Protein AF-0000000080188998 (afdb_homodimer)

Sequence (228 aa):
MADVVLSKQKIADGKTERLREWAAEVQNRRDEAVVTLRDEGMHSETAFVEHTDDGDFLVYYMKADDIDAVYEALEDSSHDIDEDHERVLMDVLEDGEEVGDYEFLYHLENPDRPMADVVLSKQKIADGKTERLREWAAEVQNRRDEAVVTLRDEGMHSETAFVEHTDDGDFLVYYMKADDIDAVYEALEDSSHDIDEDHERVLMDVLEDGEEVGDYEFLYHLENPDRP

Secondary structure (DSSP, 8-state):
--EEEEEEEEEPTT-HHHHHHHHHHHHHTHHHHHHHHHHTTEEEEEEEEEEETTEEEEEEEEEES-HHHHHHHHHT---HHHHHHHHHHHHHEEEEEE---EEEEEEEE-TT--/--EEEEEEEEEPTT-HHHHHHHHHHHHHTHHHHHHHHHHTTEEEEEEEEEEETTEEEEEEEEEES-HHHHHHHHHT---HHHHHHHHHHHHHEEEEEE---EEEEEEEE-TT--

Radius of gyration: 17.66 Å; Cα contacts (8 Å, |Δi|>4): 431; chains: 2; bounding box: 39×50×33 Å

Solvent-accessible surface area (backbone atoms only — not comparable to full-atom values): 12117 Å² total; per-residue (Å²): 124,72,36,69,48,69,47,27,28,49,40,26,91,89,28,62,63,59,51,51,52,48,36,52,48,48,60,73,40,36,73,63,52,39,52,50,31,52,76,32,48,32,20,33,40,34,42,30,39,37,59,52,97,92,44,43,26,42,34,38,39,39,30,18,66,43,59,70,56,28,57,54,37,61,75,66,54,82,49,68,67,56,51,51,48,53,53,50,48,65,67,28,26,63,80,73,50,77,74,57,46,66,41,79,59,49,76,47,60,16,88,89,44,97,124,72,36,69,48,69,46,26,28,48,40,27,90,88,26,62,62,60,50,51,52,49,36,51,48,47,62,74,40,37,72,62,51,38,53,50,30,52,76,32,49,33,20,33,40,33,40,31,39,37,59,51,97,94,43,43,26,43,33,38,40,38,31,17,68,44,57,71,58,27,56,52,38,62,74,65,53,84,50,67,67,57,52,50,49,51,52,49,48,64,68,29,26,63,80,73,51,76,71,57,44,65,41,79,59,48,76,47,60,17,86,89,43,95

Organism: NCBI:txid355548

Nearest PDB structures (foldseek):
  2od6-assembly2_C  TM=6.064E-01  e=1.552E-01  uncultured marine organism
  2op5-assembly3_F  TM=6.482E-01  e=5.054E-01  uncultured marine organism
  2op5-assembly2_C  TM=4.899E-01  e=1.990E-01  uncultured marine organism
  7cww-assembly1_A  TM=4.804E-01  e=2.118E-01  Streptomyces laurentii
  3nrb-assembly1_C  TM=4.112E-01  e=1.288E-01  Pseudomonas putida KT2440

pLDDT: mean 94.81, std 5.14, range [67.0, 98.81]

Structure (mmCIF, N/CA/C/O backbone):
data_AF-0000000080188998-model_v1
#
loop_
_entity.id
_entity.type
_entity.pdbx_description
1 polymer 'Uncharacterized protein'
#
loop_
_atom_site.group_PDB
_atom_site.id
_atom_site.type_symbol
_atom_site.label_atom_id
_atom_site.label_alt_id
_atom_site.label_comp_id
_atom_site.label_asym_id
_atom_site.label_entity_id
_atom_site.label_seq_id
_atom_site.pdbx_PDB_ins_code
_atom_site.Cartn_x
_atom_site.Cartn_y
_atom_site.Cartn_z
_atom_site.occupancy
_at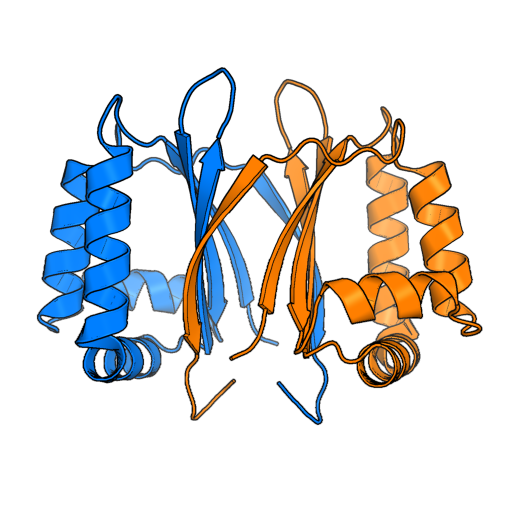om_site.B_iso_or_equiv
_atom_site.auth_seq_id
_atom_site.auth_comp_id
_atom_site.auth_asym_id
_atom_site.auth_atom_id
_atom_site.pdbx_PDB_model_num
ATOM 1 N N . MET A 1 1 ? -13.289 0.815 -12.172 1 72.62 1 MET A N 1
ATOM 2 C CA . MET A 1 1 ? -12.469 0.186 -11.141 1 72.62 1 MET A CA 1
ATOM 3 C C . MET A 1 1 ? -11.641 1.226 -10.391 1 72.62 1 MET A C 1
ATOM 5 O O . MET A 1 1 ? -11.352 2.297 -10.93 1 72.62 1 MET A O 1
ATOM 9 N N . ALA A 1 2 ? -11.406 1.03 -9.133 1 86.12 2 ALA A N 1
ATOM 10 C CA . ALA A 1 2 ? -10.664 2.039 -8.375 1 86.12 2 ALA A CA 1
ATOM 11 C C . ALA A 1 2 ? -9.195 2.068 -8.789 1 86.12 2 ALA A C 1
ATOM 13 O O . ALA A 1 2 ? -8.664 1.066 -9.266 1 86.12 2 ALA A O 1
ATOM 14 N N . ASP A 1 3 ? -8.633 3.297 -8.734 1 94.5 3 ASP A N 1
ATOM 15 C CA . ASP A 1 3 ? -7.195 3.473 -8.922 1 94.5 3 ASP A CA 1
ATOM 16 C C . ASP A 1 3 ? -6.434 3.223 -7.625 1 94.5 3 ASP A C 1
ATOM 18 O O . ASP A 1 3 ? -6.855 3.666 -6.555 1 94.5 3 ASP A O 1
ATOM 22 N N . VAL A 1 4 ? -5.371 2.418 -7.758 1 97.12 4 VAL A N 1
ATOM 23 C CA . VAL A 1 4 ? -4.477 2.221 -6.625 1 97.12 4 VAL A CA 1
ATOM 24 C C . VAL A 1 4 ? -3.059 2.637 -7.004 1 97.12 4 VAL A C 1
ATOM 26 O O . VAL A 1 4 ? -2.543 2.227 -8.047 1 97.12 4 VAL A O 1
ATOM 29 N N . VAL A 1 5 ? -2.461 3.471 -6.129 1 97.19 5 VAL A N 1
ATOM 30 C CA . VAL A 1 5 ? -1.142 4.004 -6.449 1 97.19 5 VAL A CA 1
ATOM 31 C C . VAL A 1 5 ? -0.254 3.965 -5.207 1 97.19 5 VAL A C 1
ATOM 33 O O . VAL A 1 5 ? -0.743 4.098 -4.082 1 97.19 5 VAL A O 1
ATOM 36 N N . LEU A 1 6 ? 0.986 3.699 -5.457 1 98.25 6 LEU A N 1
ATOM 37 C CA . LEU A 1 6 ? 2.025 3.895 -4.449 1 98.25 6 LEU A CA 1
ATOM 38 C C . LEU A 1 6 ? 2.977 5.012 -4.859 1 98.25 6 LEU A C 1
ATOM 40 O O . LEU A 1 6 ? 3.371 5.102 -6.023 1 98.25 6 LEU A O 1
ATOM 44 N N . SER A 1 7 ? 3.23 5.918 -3.967 1 97.25 7 SER A N 1
ATOM 45 C CA . SER A 1 7 ? 4.211 6.973 -4.207 1 97.25 7 SER A CA 1
ATOM 46 C C . SER A 1 7 ? 5.336 6.926 -3.18 1 97.25 7 SER A C 1
ATOM 48 O O . SER A 1 7 ? 5.184 6.34 -2.107 1 97.25 7 SER A O 1
ATOM 50 N N . LYS A 1 8 ? 6.434 7.414 -3.596 1 98.31 8 LYS A N 1
ATOM 51 C CA . LYS A 1 8 ? 7.621 7.41 -2.746 1 98.31 8 LYS A CA 1
ATOM 52 C C . LYS A 1 8 ? 8.406 8.711 -2.889 1 98.31 8 LYS A C 1
ATOM 54 O O . LYS A 1 8 ? 8.695 9.148 -4.004 1 98.31 8 LYS A O 1
ATOM 59 N N . GLN A 1 9 ? 8.672 9.352 -1.733 1 98.56 9 GLN A N 1
ATOM 60 C CA . GLN A 1 9 ? 9.43 10.594 -1.71 1 98.56 9 GLN A CA 1
ATOM 61 C C . GLN A 1 9 ? 10.492 10.57 -0.609 1 98.56 9 GLN A C 1
ATOM 63 O O . GLN A 1 9 ? 10.25 10.039 0.477 1 98.56 9 GLN A O 1
ATOM 68 N N . LYS A 1 10 ? 11.633 11.164 -0.932 1 98.5 10 LYS A N 1
ATOM 69 C CA . LYS A 1 10 ? 12.727 11.148 0.029 1 98.5 10 LYS A CA 1
ATOM 70 C C . LYS A 1 10 ? 12.477 12.141 1.166 1 98.5 10 LYS A C 1
ATOM 72 O O . LYS A 1 10 ? 12.062 13.273 0.928 1 98.5 10 LYS A O 1
ATOM 77 N N . ILE A 1 11 ? 12.664 11.664 2.375 1 98.75 11 ILE A N 1
ATOM 78 C CA . ILE A 1 11 ? 12.562 12.508 3.559 1 98.75 11 ILE A CA 1
ATOM 79 C C . ILE A 1 11 ? 13.898 13.195 3.816 1 98.75 11 ILE A C 1
ATOM 81 O O . ILE A 1 11 ? 14.961 12.57 3.705 1 98.75 11 ILE A O 1
ATOM 85 N N . ALA A 1 12 ? 13.836 14.477 4.141 1 98.5 12 ALA A N 1
ATOM 86 C CA . ALA A 1 12 ? 15.062 15.211 4.469 1 98.5 12 ALA A CA 1
ATOM 87 C C . ALA A 1 12 ? 15.742 14.617 5.699 1 98.5 12 ALA A C 1
ATOM 89 O O . ALA A 1 12 ? 15.07 14.141 6.617 1 98.5 12 ALA A O 1
ATOM 90 N N . ASP A 1 13 ? 17.094 14.695 5.699 1 97.12 13 ASP A N 1
ATOM 91 C CA . ASP A 1 13 ? 17.859 14.141 6.809 1 97.12 13 ASP A CA 1
ATOM 92 C C . ASP A 1 13 ? 17.391 14.703 8.141 1 97.12 13 ASP A C 1
ATOM 94 O O . ASP A 1 13 ? 17.25 15.922 8.289 1 97.12 13 ASP A O 1
ATOM 98 N N . GLY A 1 14 ? 17.062 13.75 9.086 1 97.06 14 GLY A N 1
ATOM 99 C CA . GLY A 1 14 ? 16.734 14.141 10.445 1 97.06 14 GLY A CA 1
ATOM 100 C C . GLY A 1 14 ? 15.289 14.562 10.617 1 97.06 14 GLY A C 1
ATOM 101 O O . GLY A 1 14 ? 14.891 15 11.695 1 97.06 14 GLY A O 1
ATOM 102 N N . LYS A 1 15 ? 14.5 14.414 9.609 1 98.31 15 LYS A N 1
ATOM 103 C CA . LYS A 1 15 ? 13.164 14.984 9.68 1 98.31 15 LYS A CA 1
ATOM 104 C C . LYS A 1 15 ? 12.109 13.891 9.852 1 98.31 15 LYS A C 1
ATOM 106 O O . LYS A 1 15 ? 10.906 14.18 9.875 1 98.31 15 LYS A O 1
ATOM 111 N N . THR A 1 16 ? 12.508 12.68 10.031 1 98.5 16 THR A N 1
ATOM 112 C CA . THR A 1 16 ? 11.57 11.57 10.141 1 98.5 16 THR A CA 1
ATOM 113 C C . THR A 1 16 ? 10.703 11.719 11.391 1 98.5 16 THR A C 1
ATOM 115 O O . THR A 1 16 ? 9.516 11.391 11.375 1 98.5 16 THR A O 1
ATOM 118 N N . GLU A 1 17 ? 11.305 12.203 12.453 1 98.44 17 GLU A N 1
ATOM 119 C CA . GLU A 1 17 ? 10.555 12.375 13.695 1 98.44 17 GLU A CA 1
ATOM 120 C C . GLU A 1 17 ? 9.414 13.367 13.508 1 98.44 17 GLU A C 1
ATOM 122 O O . GLU A 1 17 ? 8.312 13.172 14.039 1 98.44 17 GLU A O 1
ATOM 127 N N . ARG A 1 18 ? 9.703 14.406 12.828 1 98.44 18 ARG A N 1
ATOM 128 C CA . ARG A 1 18 ? 8.664 15.383 12.531 1 98.44 18 ARG A CA 1
ATOM 129 C C . ARG A 1 18 ? 7.496 14.742 11.789 1 98.44 18 ARG A C 1
ATOM 131 O O . ARG A 1 18 ? 6.336 15.062 12.047 1 98.44 18 ARG A O 1
ATOM 138 N N . LEU A 1 19 ? 7.77 13.891 10.867 1 98.31 19 LEU A N 1
ATOM 139 C CA . LEU A 1 19 ? 6.742 13.156 10.133 1 98.31 19 LEU A CA 1
ATOM 140 C C . LEU A 1 19 ? 5.93 12.266 11.07 1 98.31 19 LEU A C 1
ATOM 142 O O . LEU A 1 19 ? 4.707 12.18 10.938 1 98.31 19 LEU A O 1
ATOM 146 N N . ARG A 1 20 ? 6.582 11.68 12.008 1 98.38 20 ARG A N 1
ATOM 147 C CA . ARG A 1 20 ? 5.898 10.844 12.992 1 98.38 20 ARG A CA 1
ATOM 148 C C . ARG A 1 20 ? 4.941 11.68 13.836 1 98.38 20 ARG A C 1
ATOM 150 O O . ARG A 1 20 ? 3.824 11.242 14.133 1 98.38 20 ARG A O 1
ATOM 157 N N . GLU A 1 21 ? 5.41 12.805 14.219 1 98.44 21 GLU A N 1
ATOM 158 C CA . GLU A 1 21 ? 4.566 13.727 14.977 1 98.44 21 GLU A CA 1
ATOM 159 C C . GLU A 1 21 ? 3.334 14.133 14.18 1 98.44 21 GLU A C 1
ATOM 161 O O . GLU A 1 21 ? 2.227 14.188 14.711 1 98.44 21 GLU A O 1
ATOM 166 N N . TRP A 1 22 ? 3.566 14.398 12.938 1 98.5 22 TRP A N 1
ATOM 167 C CA . TRP A 1 22 ? 2.453 14.758 12.062 1 98.5 22 TRP A CA 1
ATOM 168 C C . TRP A 1 22 ? 1.465 13.602 11.938 1 98.5 22 TRP A C 1
ATOM 170 O O . TRP A 1 22 ? 0.25 13.812 11.992 1 98.5 22 TRP A O 1
ATOM 180 N N . ALA A 1 23 ? 1.98 12.398 11.773 1 98.19 23 ALA A N 1
ATOM 181 C CA . ALA A 1 23 ? 1.127 11.219 11.695 1 98.19 23 ALA A CA 1
ATOM 182 C C . ALA A 1 23 ? 0.242 11.086 12.93 1 98.19 23 ALA A C 1
ATOM 184 O O . ALA A 1 23 ? -0.939 10.75 12.82 1 98.19 23 ALA A O 1
ATOM 185 N N . ALA A 1 24 ? 0.853 11.344 14.055 1 97.88 24 ALA A N 1
ATOM 186 C CA . ALA A 1 24 ? 0.089 11.32 15.305 1 97.88 24 ALA A CA 1
ATOM 187 C C . ALA A 1 24 ? -1.001 12.391 15.297 1 97.88 24 ALA A C 1
ATOM 189 O O . ALA A 1 24 ? -2.123 12.141 15.75 1 97.88 24 ALA A O 1
ATOM 190 N N . GLU A 1 25 ? -0.662 13.547 14.789 1 97.94 25 GLU A N 1
ATOM 191 C CA . GLU A 1 25 ? -1.638 14.633 14.695 1 97.94 25 GLU A CA 1
ATOM 192 C C . GLU A 1 25 ? -2.787 14.258 13.766 1 97.94 25 GLU A C 1
ATOM 194 O O . GLU A 1 25 ? -3.949 14.539 14.062 1 97.94 25 GLU A O 1
ATOM 199 N N . VAL A 1 26 ? -2.486 13.617 12.633 1 97.5 26 VAL A N 1
ATOM 200 C CA . VAL A 1 26 ? -3.512 13.172 11.695 1 97.5 26 VAL A CA 1
ATOM 201 C C . VAL A 1 26 ? -4.469 12.211 12.398 1 97.5 26 VAL A C 1
ATOM 203 O O . VAL A 1 26 ? -5.688 12.305 12.242 1 97.5 26 VAL A O 1
ATOM 206 N N . GLN A 1 27 ? -3.887 11.352 13.148 1 95.44 27 GLN A N 1
ATOM 207 C CA . GLN A 1 27 ? -4.707 10.383 13.867 1 95.44 27 GLN A CA 1
ATOM 208 C C . GLN A 1 27 ? -5.598 11.07 14.898 1 95.44 27 GLN A C 1
ATOM 210 O O . GLN A 1 27 ? -6.746 10.672 15.102 1 95.44 27 GLN A O 1
ATOM 215 N N . ASN A 1 28 ? -5.027 12.062 15.539 1 96.69 28 ASN A N 1
ATOM 216 C CA . ASN A 1 28 ? -5.789 12.828 16.516 1 96.69 28 ASN A CA 1
ATOM 217 C C . ASN A 1 28 ? -6.902 13.633 15.859 1 96.69 28 ASN A C 1
ATOM 219 O O . ASN A 1 28 ? -7.945 13.875 16.469 1 96.69 28 ASN A O 1
ATOM 223 N N . ARG A 1 29 ? -6.645 14.055 14.672 1 97.06 29 ARG A N 1
ATOM 224 C CA . ARG A 1 29 ? -7.625 14.82 13.906 1 97.06 29 ARG A CA 1
ATOM 225 C C . ARG A 1 29 ? -8.328 13.945 12.875 1 97.06 29 ARG A C 1
ATOM 227 O O . ARG A 1 29 ? -8.656 14.406 11.781 1 97.06 29 ARG A O 1
ATOM 234 N N . ARG A 1 30 ? -8.508 12.766 13.102 1 95.44 30 ARG A N 1
ATOM 235 C CA . ARG A 1 30 ? -8.977 11.742 12.172 1 95.44 30 ARG A CA 1
ATOM 236 C C . ARG A 1 30 ? -10.328 12.125 11.578 1 95.44 30 ARG A C 1
ATOM 238 O O . ARG A 1 30 ? -10.57 11.93 10.383 1 95.44 30 ARG A O 1
ATOM 245 N N . ASP A 1 31 ? -11.242 12.664 12.422 1 94.56 31 ASP A N 1
ATOM 246 C CA . ASP A 1 31 ? -12.562 13.039 11.938 1 94.56 31 ASP A CA 1
ATOM 247 C C . ASP A 1 31 ? -12.461 14.086 10.828 1 94.56 31 ASP A C 1
ATOM 249 O O . ASP A 1 31 ? -13.156 13.992 9.812 1 94.56 31 ASP A O 1
ATOM 253 N N . GLU A 1 32 ? -11.625 15.039 11.062 1 95.19 32 GLU A N 1
ATOM 254 C CA . GLU A 1 32 ? -11.383 16.062 10.047 1 95.19 32 GLU A CA 1
ATOM 255 C C . GLU A 1 32 ? -10.742 15.453 8.797 1 95.19 32 GLU A C 1
ATOM 257 O O . GLU A 1 32 ? -11.141 15.758 7.676 1 95.19 32 GLU A O 1
ATOM 262 N N . ALA A 1 33 ? -9.773 14.547 8.992 1 95.62 33 ALA A N 1
ATOM 263 C CA . ALA A 1 33 ? -9.031 13.93 7.891 1 95.62 33 ALA A CA 1
ATOM 264 C C . ALA A 1 33 ? -9.961 13.094 7.016 1 95.62 33 ALA A C 1
ATOM 266 O O . ALA A 1 33 ? -9.844 13.109 5.785 1 95.62 33 ALA A O 1
ATOM 267 N N . VAL A 1 34 ? -10.852 12.43 7.613 1 94.31 34 VAL A N 1
ATOM 268 C CA . VAL A 1 34 ? -11.773 11.555 6.887 1 94.31 34 VAL A CA 1
ATOM 269 C C . VAL A 1 34 ? -12.719 12.398 6.031 1 94.31 34 VAL A C 1
ATOM 271 O O . VAL A 1 34 ? -13.055 12.008 4.91 1 94.31 34 VAL A O 1
ATOM 274 N N . VAL A 1 35 ? -13.109 13.539 6.527 1 93.19 35 VAL A N 1
ATOM 275 C CA . VAL A 1 35 ? -13.953 14.453 5.758 1 93.19 35 VAL A CA 1
ATOM 276 C C . VAL A 1 35 ? -13.219 14.875 4.488 1 93.19 35 VAL A C 1
ATOM 278 O O . VAL A 1 35 ? -13.812 14.914 3.406 1 93.19 35 VAL A O 1
ATOM 281 N N . THR A 1 36 ? -11.945 15.133 4.613 1 93 36 THR A N 1
ATOM 282 C CA . THR A 1 36 ? -11.172 15.555 3.451 1 93 36 THR A CA 1
ATOM 283 C C . THR A 1 36 ? -11.047 14.414 2.443 1 93 36 THR A C 1
ATOM 285 O O . THR A 1 36 ? -11.07 14.641 1.232 1 93 36 THR A O 1
ATOM 288 N N . LEU A 1 37 ? -10.922 13.148 2.896 1 91.38 37 LEU A N 1
ATOM 289 C CA . LEU A 1 37 ? -10.852 12.008 1.997 1 91.38 37 LEU A CA 1
ATOM 290 C C . LEU A 1 37 ? -12.094 11.93 1.114 1 91.38 37 LEU A C 1
ATOM 292 O O . LEU A 1 37 ? -11.984 11.68 -0.09 1 91.38 37 LEU A O 1
ATOM 296 N N . ARG A 1 38 ? -13.148 12.148 1.729 1 90.62 38 ARG A N 1
ATOM 297 C CA . ARG A 1 38 ? -14.422 12.117 1.011 1 90.62 38 ARG A CA 1
ATOM 298 C C . ARG A 1 38 ? -14.461 13.203 -0.065 1 90.62 38 ARG A C 1
ATOM 300 O O . ARG A 1 38 ? -14.789 12.922 -1.221 1 90.62 38 ARG A O 1
ATOM 307 N N . ASP A 1 39 ? -14.109 14.375 0.356 1 91 39 ASP A N 1
ATOM 308 C CA . ASP A 1 39 ? -14.156 15.523 -0.545 1 91 39 ASP A CA 1
ATOM 309 C C . ASP A 1 39 ? -13.164 15.367 -1.695 1 91 39 ASP A C 1
ATOM 311 O O . ASP A 1 39 ? -13.406 15.859 -2.799 1 91 39 ASP A O 1
ATOM 315 N N . GLU A 1 40 ? -12.117 14.586 -1.47 1 91.88 40 GLU A N 1
ATOM 316 C CA . GLU A 1 40 ? -11.062 14.383 -2.463 1 91.88 40 GLU A CA 1
ATOM 317 C C . GLU A 1 40 ? -11.359 13.18 -3.346 1 91.88 40 GLU A C 1
ATOM 319 O O . GLU A 1 40 ? -10.609 12.883 -4.281 1 91.88 40 GLU A O 1
ATOM 324 N N . GLY A 1 41 ? -12.422 12.438 -3.047 1 89.69 41 GLY A N 1
ATOM 325 C CA . GLY A 1 41 ? -12.789 11.258 -3.809 1 89.69 41 GLY A CA 1
ATOM 326 C C . GLY A 1 41 ? -11.898 10.062 -3.525 1 89.69 41 GLY A C 1
ATOM 327 O O . GLY A 1 41 ? -11.695 9.211 -4.395 1 89.69 41 GLY A O 1
ATOM 328 N N . MET A 1 42 ? -11.297 10.055 -2.381 1 94.19 42 MET A N 1
ATOM 329 C CA . MET A 1 42 ? -10.383 8.977 -2.008 1 94.19 42 MET A CA 1
ATOM 330 C C . MET A 1 42 ? -11.117 7.91 -1.195 1 94.19 42 MET A C 1
ATOM 332 O O . MET A 1 42 ? -11.969 8.234 -0.367 1 94.19 42 MET A O 1
ATOM 336 N N . HIS A 1 43 ? -10.727 6.656 -1.462 1 94.75 43 HIS A N 1
ATOM 337 C CA . HIS A 1 43 ? -11.242 5.547 -0.664 1 94.75 43 HIS A CA 1
ATOM 338 C C . HIS A 1 43 ? -10.391 5.324 0.58 1 94.75 43 HIS A C 1
ATOM 340 O O . HIS A 1 43 ? -10.914 5.172 1.683 1 94.75 43 HIS A O 1
ATOM 346 N N . SER A 1 44 ? -9.133 5.312 0.411 1 95.56 44 SER A N 1
ATOM 347 C CA . SER A 1 44 ? -8.227 5.094 1.532 1 95.56 44 SER A CA 1
ATOM 348 C C . SER A 1 44 ? -6.84 5.648 1.235 1 95.56 44 SER A C 1
ATOM 350 O O . SER A 1 44 ? -6.473 5.832 0.072 1 95.56 44 SER A O 1
ATOM 352 N N . GLU A 1 45 ? -6.195 5.996 2.258 1 96.62 45 GLU A N 1
ATOM 353 C CA . GLU A 1 45 ? -4.809 6.453 2.221 1 96.62 45 GLU A CA 1
ATOM 354 C C . GLU A 1 45 ? -4.004 5.871 3.379 1 96.62 45 GLU A C 1
ATOM 356 O O . GLU A 1 45 ? -4.492 5.812 4.512 1 96.62 45 GLU A O 1
ATOM 361 N N . THR A 1 46 ? -2.838 5.355 3.115 1 97.69 46 THR A N 1
ATOM 362 C CA . THR A 1 46 ? -1.921 4.852 4.133 1 97.69 46 THR A CA 1
ATOM 363 C C . THR A 1 46 ? -0.531 5.457 3.955 1 97.69 46 THR A C 1
ATOM 365 O O . THR A 1 46 ? -0.028 5.547 2.832 1 97.69 46 THR A O 1
ATOM 368 N N . ALA A 1 47 ? 0.035 5.84 5.031 1 98.56 47 ALA A N 1
ATOM 369 C CA . ALA A 1 47 ? 1.395 6.371 5.012 1 98.56 47 ALA A CA 1
ATOM 370 C C . ALA A 1 47 ? 2.357 5.445 5.75 1 98.56 47 ALA A C 1
ATOM 372 O O . ALA A 1 47 ? 2.035 4.926 6.82 1 98.56 47 ALA A O 1
ATOM 373 N N . PHE A 1 48 ? 3.539 5.258 5.16 1 98.75 48 PHE A N 1
ATOM 374 C CA . PHE A 1 48 ? 4.641 4.508 5.75 1 98.75 48 PHE A CA 1
ATOM 375 C C . PHE A 1 48 ? 5.941 5.297 5.664 1 98.75 48 PHE A C 1
ATOM 377 O O . PHE A 1 48 ? 6.082 6.18 4.816 1 98.75 48 PHE A O 1
ATOM 384 N N . VAL A 1 49 ? 6.848 4.973 6.543 1 98.81 49 VAL A N 1
ATOM 385 C CA . VAL A 1 49 ? 8.25 5.305 6.328 1 98.81 49 VAL A CA 1
ATOM 386 C C . VAL A 1 49 ? 9.016 4.055 5.898 1 98.81 49 VAL A C 1
ATOM 388 O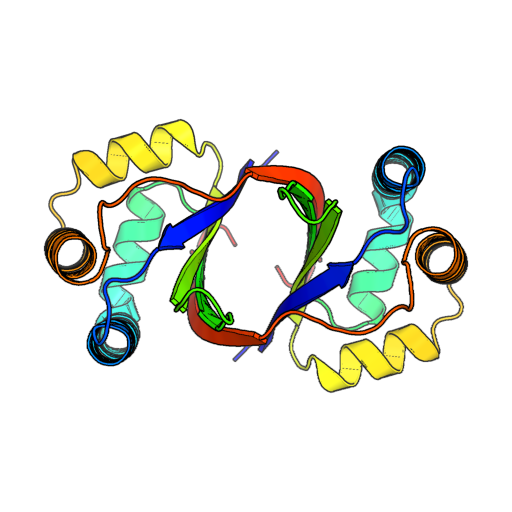 O . VAL A 1 49 ? 8.883 2.994 6.516 1 98.81 49 VAL A O 1
ATOM 391 N N . GLU A 1 50 ? 9.711 4.133 4.82 1 98.69 50 GLU A N 1
ATOM 392 C CA . GLU A 1 50 ? 10.688 3.104 4.477 1 98.69 50 GLU A CA 1
ATOM 393 C C . GLU A 1 50 ? 12.086 3.492 4.938 1 98.69 50 GLU A C 1
ATOM 395 O O . GLU A 1 50 ? 12.617 4.527 4.531 1 98.69 50 GLU A O 1
ATOM 400 N N . HIS A 1 51 ? 12.68 2.686 5.777 1 98.5 51 HIS A N 1
ATOM 401 C CA . HIS A 1 51 ? 14.062 2.891 6.188 1 98.5 51 HIS A CA 1
ATOM 402 C C . HIS A 1 51 ? 15.031 2.172 5.25 1 98.5 51 HIS A C 1
ATOM 404 O O . HIS A 1 51 ? 14.914 0.961 5.043 1 98.5 51 HIS A O 1
ATOM 410 N N . THR A 1 52 ? 15.938 2.9 4.652 1 97 52 THR A N 1
ATOM 411 C CA . T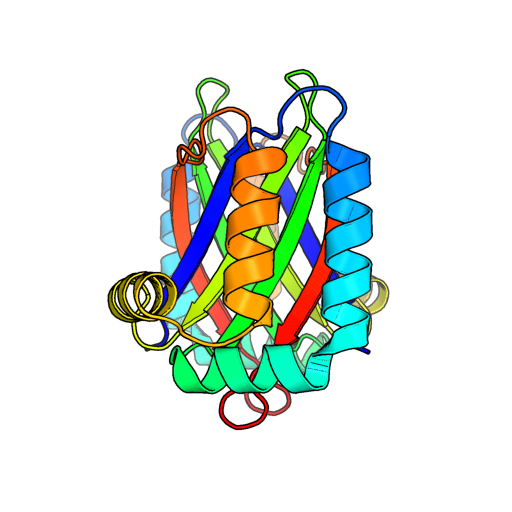HR A 1 52 ? 16.953 2.312 3.791 1 97 52 THR A CA 1
ATOM 412 C C . THR A 1 52 ? 18.344 2.811 4.176 1 97 52 THR A C 1
ATOM 414 O O . THR A 1 52 ? 18.469 3.703 5.016 1 97 52 THR A O 1
ATOM 417 N N . ASP A 1 53 ? 19.328 2.244 3.553 1 94.69 53 ASP A N 1
ATOM 418 C CA . ASP A 1 53 ? 20.703 2.699 3.756 1 94.69 53 ASP A CA 1
ATOM 419 C C . ASP A 1 53 ? 20.906 4.094 3.17 1 94.69 53 ASP A C 1
ATOM 421 O O . ASP A 1 53 ? 21.797 4.824 3.6 1 94.69 53 ASP A O 1
ATOM 425 N N . ASP A 1 54 ? 20.062 4.535 2.205 1 94.12 54 ASP A N 1
ATOM 426 C CA . ASP A 1 54 ? 20.188 5.824 1.529 1 94.12 54 ASP A CA 1
ATOM 427 C C . ASP A 1 54 ? 19.328 6.887 2.225 1 94.12 54 ASP A C 1
ATOM 429 O O . ASP A 1 54 ? 19.234 8.016 1.745 1 94.12 54 ASP A O 1
ATOM 433 N N . GLY A 1 55 ? 18.734 6.492 3.342 1 96.94 55 GLY A N 1
ATOM 434 C CA . GLY A 1 55 ? 17.859 7.406 4.062 1 96.94 55 GLY A CA 1
ATOM 435 C C . GLY A 1 55 ? 16.438 6.902 4.188 1 96.94 55 GLY A C 1
ATOM 436 O O . GLY A 1 55 ? 16.156 5.75 3.855 1 96.94 55 GLY A O 1
ATOM 437 N N . ASP A 1 56 ? 15.609 7.805 4.73 1 98.62 56 ASP A N 1
ATOM 438 C CA . ASP A 1 56 ? 14.195 7.477 4.926 1 98.62 56 ASP A CA 1
ATOM 439 C C . ASP A 1 56 ? 13.344 8.023 3.787 1 98.62 56 ASP A C 1
ATOM 441 O O . ASP A 1 56 ? 13.656 9.078 3.219 1 98.62 56 ASP A O 1
ATOM 445 N N . PHE A 1 57 ? 12.32 7.328 3.471 1 98.75 57 PHE A N 1
ATOM 446 C CA . PHE A 1 57 ? 11.383 7.723 2.428 1 98.75 57 PHE A CA 1
ATOM 447 C C . PHE A 1 57 ? 9.945 7.66 2.938 1 98.75 57 PHE A C 1
ATOM 449 O O . PHE A 1 57 ? 9.594 6.758 3.697 1 98.75 57 PHE A O 1
ATOM 456 N N . LEU A 1 58 ? 9.188 8.617 2.555 1 98.75 58 LEU A N 1
ATOM 457 C CA . LEU A 1 58 ? 7.746 8.555 2.736 1 98.75 58 LEU A CA 1
ATOM 458 C C . LEU A 1 58 ? 7.094 7.746 1.62 1 98.75 58 LEU A C 1
ATOM 460 O O . LEU A 1 58 ? 7.285 8.039 0.439 1 98.75 58 LEU A O 1
ATOM 464 N N . VAL A 1 59 ? 6.344 6.711 1.979 1 98.69 59 VAL A N 1
ATOM 465 C CA . VAL A 1 59 ? 5.605 5.883 1.032 1 98.69 59 VAL A CA 1
ATOM 466 C C . VAL A 1 59 ? 4.105 6.027 1.28 1 98.69 59 VAL A C 1
ATOM 468 O O . VAL A 1 59 ? 3.623 5.75 2.381 1 98.69 59 VAL A O 1
ATOM 471 N N . TYR A 1 60 ? 3.324 6.41 0.233 1 97.81 60 TYR A N 1
ATOM 472 C CA . TYR A 1 60 ? 1.88 6.59 0.321 1 97.81 60 TYR A CA 1
ATOM 473 C C . TYR A 1 60 ? 1.147 5.559 -0.528 1 97.81 60 TYR A C 1
ATOM 475 O O . TYR A 1 60 ? 1.434 5.406 -1.718 1 97.81 60 TYR A O 1
ATOM 483 N N . TYR A 1 61 ? 0.364 4.926 0.136 1 98 61 TYR A N 1
ATOM 484 C CA . TYR A 1 61 ? -0.629 4.109 -0.553 1 98 61 TYR A CA 1
ATOM 485 C C . TYR A 1 61 ? -1.955 4.852 -0.675 1 98 61 TYR A C 1
ATOM 487 O O . TYR A 1 61 ? -2.514 5.309 0.326 1 98 61 TYR A O 1
ATOM 495 N N . MET A 1 62 ? -2.529 4.949 -1.944 1 96.81 62 MET A N 1
ATOM 496 C CA . MET A 1 62 ? -3.785 5.664 -2.17 1 96.81 62 MET A CA 1
ATOM 497 C C . MET A 1 62 ? -4.727 4.844 -3.049 1 96.81 62 MET A C 1
ATOM 499 O O . MET A 1 62 ? -4.309 4.297 -4.07 1 96.81 62 MET A O 1
ATOM 503 N N . LYS A 1 63 ? -5.887 4.762 -2.623 1 96.19 63 LYS A N 1
ATOM 504 C CA . LYS A 1 63 ? -6.98 4.176 -3.396 1 96.19 63 LYS A CA 1
ATOM 505 C C . LYS A 1 63 ? -8.086 5.199 -3.648 1 96.19 63 LYS A C 1
ATOM 507 O O . LYS A 1 63 ? -8.57 5.84 -2.715 1 96.19 63 LYS A O 1
ATOM 512 N N . ALA A 1 64 ? -8.391 5.426 -4.887 1 95.69 64 ALA A N 1
ATOM 513 C CA . ALA A 1 64 ? -9.406 6.402 -5.27 1 95.69 64 ALA A CA 1
ATOM 514 C C . ALA A 1 64 ? -10.094 6 -6.57 1 95.69 64 ALA A C 1
ATOM 516 O O . ALA A 1 64 ? -9.641 5.09 -7.266 1 95.69 64 ALA A O 1
ATOM 517 N N . ASP A 1 65 ? -11.219 6.707 -6.855 1 91.88 65 ASP A N 1
ATOM 518 C CA . ASP A 1 65 ? -11.875 6.488 -8.141 1 91.88 65 ASP A CA 1
ATOM 519 C C . ASP A 1 65 ? -11.016 7.008 -9.289 1 91.88 65 ASP A C 1
ATOM 521 O O . ASP A 1 65 ? -10.969 6.395 -10.359 1 91.88 65 ASP A O 1
ATOM 525 N N . ASP A 1 66 ? -10.414 8.086 -9.016 1 94 66 ASP A N 1
ATOM 526 C CA . ASP A 1 66 ? -9.57 8.773 -9.992 1 94 66 ASP A CA 1
ATOM 527 C C . ASP A 1 66 ? -8.43 9.516 -9.305 1 94 66 ASP A C 1
ATOM 529 O O . ASP A 1 66 ? -8.625 10.594 -8.758 1 94 66 ASP A O 1
ATOM 533 N N . ILE A 1 67 ? -7.211 8.969 -9.484 1 93.69 67 ILE A N 1
ATOM 534 C CA . ILE A 1 67 ? -6.074 9.484 -8.734 1 93.69 67 ILE A CA 1
ATOM 535 C C . ILE A 1 67 ? -5.703 10.875 -9.25 1 93.69 67 ILE A C 1
ATOM 537 O O . ILE A 1 67 ? -5.305 11.742 -8.477 1 93.69 67 ILE A O 1
ATOM 541 N N . ASP A 1 68 ? -5.832 11.109 -10.555 1 93.31 68 ASP A N 1
ATOM 542 C CA . ASP A 1 68 ? -5.551 12.438 -11.094 1 93.31 68 ASP A CA 1
ATOM 543 C C . ASP A 1 68 ? -6.473 13.492 -10.477 1 93.31 68 ASP A C 1
ATOM 545 O O . ASP A 1 68 ? -6.031 14.586 -10.141 1 93.31 68 ASP A O 1
ATOM 549 N N . ALA A 1 69 ? -7.742 13.164 -10.32 1 92.62 69 ALA A N 1
ATOM 550 C CA . ALA A 1 69 ? -8.711 14.062 -9.695 1 92.62 69 ALA A CA 1
ATOM 551 C C . ALA A 1 69 ? -8.352 14.312 -8.234 1 92.62 69 ALA A C 1
ATOM 553 O O . ALA A 1 69 ? -8.578 15.414 -7.715 1 92.62 69 ALA A O 1
ATOM 554 N N . VAL A 1 70 ? -7.789 13.273 -7.559 1 92.25 70 VAL A N 1
ATOM 555 C CA . VAL A 1 70 ? -7.383 13.414 -6.164 1 92.25 70 VAL A CA 1
ATOM 556 C C . VAL A 1 70 ? -6.293 14.477 -6.051 1 92.25 70 VAL A C 1
ATOM 558 O O . VAL A 1 70 ? -6.371 15.367 -5.195 1 92.25 70 VAL A O 1
ATOM 561 N N . TYR A 1 71 ? -5.297 14.414 -6.93 1 90.31 71 TYR A N 1
ATOM 562 C CA . TYR A 1 71 ? -4.195 15.367 -6.879 1 90.31 71 TYR A CA 1
ATOM 563 C C . TYR A 1 71 ? -4.695 16.797 -7.121 1 90.31 71 TYR A C 1
ATOM 565 O O . TYR A 1 71 ? -4.246 17.734 -6.469 1 90.31 71 TYR A O 1
ATOM 573 N N . GLU A 1 72 ? -5.617 16.938 -7.977 1 91.88 72 GLU A N 1
ATOM 574 C CA . GLU A 1 72 ? -6.211 18.234 -8.258 1 91.88 72 GLU A CA 1
ATOM 575 C C . GLU A 1 72 ? -6.98 18.766 -7.047 1 91.88 72 GLU A C 1
ATOM 577 O O . GLU A 1 72 ? -6.859 19.938 -6.691 1 91.88 72 GLU A O 1
ATOM 582 N N . ALA A 1 73 ? -7.715 17.922 -6.422 1 90.88 73 ALA A N 1
ATOM 583 C CA . ALA A 1 73 ? -8.508 18.297 -5.254 1 90.88 73 ALA A CA 1
ATOM 584 C C . ALA A 1 73 ? -7.613 18.719 -4.094 1 90.88 73 ALA A C 1
ATOM 586 O O . ALA A 1 73 ? -7.934 19.656 -3.363 1 90.88 73 ALA A O 1
ATOM 587 N N . LEU A 1 74 ? -6.539 18 -3.92 1 87.94 74 LEU A N 1
ATOM 588 C CA . LEU A 1 74 ? -5.602 18.312 -2.848 1 87.94 74 LEU A CA 1
ATOM 589 C C . LEU A 1 74 ? -5.012 19.703 -3.039 1 87.94 74 LEU A C 1
ATOM 591 O O . LEU A 1 74 ? -4.82 20.453 -2.07 1 87.94 74 LEU A O 1
ATOM 595 N N . GLU A 1 75 ? -4.707 20.047 -4.262 1 86.31 75 GLU A N 1
ATOM 596 C CA . GLU A 1 75 ? -4.133 21.344 -4.578 1 86.31 75 GLU A CA 1
ATOM 597 C C . GLU A 1 75 ? -5.121 22.469 -4.281 1 86.31 75 GLU A C 1
ATOM 599 O O . GLU A 1 75 ? -4.719 23.578 -3.896 1 86.31 75 GLU A O 1
ATOM 604 N N . ASP A 1 76 ? -6.387 22.156 -4.336 1 89.06 76 ASP A N 1
ATOM 605 C CA . ASP A 1 76 ? -7.418 23.188 -4.203 1 89.06 76 ASP A CA 1
ATOM 606 C C . ASP A 1 76 ? -8.094 23.109 -2.836 1 89.06 76 ASP A C 1
ATOM 608 O O . ASP A 1 76 ? -9.086 23.797 -2.59 1 89.06 76 ASP A O 1
ATOM 612 N N . SER A 1 77 ? -7.609 22.234 -2.039 1 88.38 77 SER A N 1
ATOM 613 C CA . SER A 1 77 ? -8.297 22 -0.771 1 88.38 77 SER A CA 1
ATOM 614 C C . SER A 1 77 ? -8.188 23.203 0.15 1 88.38 77 SER A C 1
ATOM 616 O O . SER A 1 77 ? -7.141 23.844 0.228 1 88.38 77 SER A O 1
ATOM 618 N N . SER A 1 78 ? -9.328 23.516 0.87 1 87.69 78 SER A N 1
ATOM 619 C CA . SER A 1 78 ? -9.352 24.625 1.809 1 87.69 78 SER A CA 1
ATOM 620 C C . SER A 1 78 ? -9.477 24.141 3.248 1 87.69 78 SER A C 1
ATOM 622 O O . SER A 1 78 ? -9.672 24.938 4.164 1 87.69 78 SER A O 1
ATOM 624 N N . HIS A 1 79 ? -9.43 22.844 3.418 1 93.19 79 HIS A N 1
ATOM 625 C CA . HIS A 1 79 ? -9.484 22.312 4.773 1 93.19 79 HIS A CA 1
ATOM 626 C C . HIS A 1 79 ? -8.203 22.625 5.539 1 93.19 79 HIS A C 1
ATOM 628 O O . HIS A 1 79 ? -7.102 22.5 4.996 1 93.19 79 HIS A O 1
ATOM 634 N N . ASP A 1 80 ? -8.352 22.922 6.785 1 94.75 80 ASP A N 1
ATOM 635 C CA . ASP A 1 80 ? -7.219 23.266 7.637 1 94.75 80 ASP A CA 1
ATOM 636 C C . ASP A 1 80 ? -6.199 22.125 7.688 1 94.75 80 ASP A C 1
ATOM 638 O O . ASP A 1 80 ? -4.992 22.359 7.59 1 94.75 80 ASP A O 1
ATOM 642 N N . ILE A 1 81 ? -6.617 20.969 7.797 1 95.81 81 ILE A N 1
ATOM 643 C CA . ILE A 1 81 ? -5.715 19.844 7.969 1 95.81 81 ILE A CA 1
ATOM 644 C C . ILE A 1 81 ? -4.945 19.594 6.672 1 95.81 81 ILE A C 1
ATOM 646 O O . ILE A 1 81 ? -3.787 19.172 6.699 1 95.81 81 ILE A O 1
ATOM 650 N N . ASP A 1 82 ? -5.547 19.875 5.562 1 95.19 82 ASP A N 1
ATOM 651 C CA . ASP A 1 82 ? -4.844 19.734 4.289 1 95.19 82 ASP A CA 1
ATOM 652 C C . ASP A 1 82 ? -3.73 20.781 4.164 1 95.19 82 ASP A C 1
ATOM 654 O O . ASP A 1 82 ? -2.654 20.484 3.639 1 95.19 82 ASP A O 1
ATOM 658 N N . GLU A 1 83 ? -4.039 21.953 4.566 1 94.56 83 GLU A N 1
ATOM 659 C CA . GLU A 1 83 ? -3.021 23 4.574 1 94.56 83 GLU A CA 1
ATOM 660 C C . GLU A 1 83 ? -1.848 22.625 5.477 1 94.56 83 GLU A C 1
ATOM 662 O O . GLU A 1 83 ? -0.687 22.781 5.094 1 94.56 83 GLU A O 1
ATOM 667 N N . ASP A 1 84 ? -2.154 22.156 6.672 1 96.69 84 ASP A N 1
ATOM 668 C CA . ASP A 1 84 ? -1.115 21.688 7.582 1 96.69 84 ASP A CA 1
ATOM 669 C C . ASP A 1 84 ? -0.312 20.547 6.961 1 96.69 84 ASP A C 1
ATOM 671 O O . ASP A 1 84 ? 0.914 20.516 7.082 1 96.69 84 ASP A O 1
ATOM 675 N N . HIS A 1 85 ? -1.007 19.656 6.332 1 96.31 85 HIS A N 1
ATOM 676 C CA . HIS A 1 85 ? -0.365 18.531 5.66 1 96.31 85 HIS A CA 1
ATOM 677 C C . HIS A 1 85 ? 0.64 19 4.617 1 96.31 85 HIS A C 1
ATOM 679 O O . HIS A 1 85 ? 1.785 18.547 4.598 1 96.31 85 HIS A O 1
ATOM 685 N N . GLU A 1 86 ? 0.217 19.906 3.822 1 94.88 86 GLU A N 1
ATOM 686 C CA . GLU A 1 86 ? 1.102 20.453 2.797 1 94.88 86 GLU A CA 1
ATOM 687 C C . GLU A 1 86 ? 2.328 21.125 3.42 1 94.88 86 GLU A C 1
ATOM 689 O O . GLU A 1 86 ? 3.451 20.906 2.959 1 94.88 86 GLU A O 1
ATOM 694 N N . ARG A 1 87 ? 2.115 21.891 4.398 1 95.94 87 ARG A N 1
ATOM 695 C CA . ARG A 1 87 ? 3.203 22.594 5.074 1 95.94 87 ARG A CA 1
ATOM 696 C C . ARG A 1 87 ? 4.199 21.594 5.672 1 95.94 87 ARG A C 1
ATOM 698 O O . ARG A 1 87 ? 5.414 21.781 5.551 1 95.94 87 ARG A O 1
ATOM 705 N N . VAL A 1 88 ? 3.688 20.594 6.332 1 97.94 88 VAL A N 1
ATOM 706 C CA . VAL A 1 88 ? 4.555 19.594 6.953 1 97.94 88 VAL A CA 1
ATOM 707 C C . VAL A 1 88 ? 5.367 18.875 5.879 1 97.94 88 VAL A C 1
ATOM 709 O O . VAL A 1 88 ? 6.578 18.688 6.027 1 97.94 88 VAL A O 1
ATOM 712 N N . LEU A 1 89 ? 4.711 18.469 4.781 1 97.06 89 LEU A N 1
ATOM 713 C CA . LEU A 1 89 ? 5.41 17.75 3.725 1 97.06 89 LEU A CA 1
ATOM 714 C C . LEU A 1 89 ? 6.496 18.625 3.1 1 97.06 89 LEU A C 1
ATOM 716 O O . LEU A 1 89 ? 7.582 18.125 2.785 1 97.06 89 LEU A O 1
ATOM 720 N N . MET A 1 90 ? 6.215 19.891 2.945 1 96.56 90 MET A N 1
ATOM 721 C CA . MET A 1 90 ? 7.211 20.828 2.424 1 96.56 90 MET A CA 1
ATOM 722 C C . MET A 1 90 ? 8.414 20.922 3.355 1 96.56 90 MET A C 1
ATOM 724 O O . MET A 1 90 ? 9.547 21.094 2.898 1 96.56 90 MET A O 1
ATOM 728 N N . ASP A 1 91 ? 8.141 20.781 4.582 1 97.88 91 ASP A N 1
ATOM 729 C CA . ASP A 1 91 ? 9.18 20.859 5.598 1 97.88 91 ASP A CA 1
ATOM 730 C C . ASP A 1 91 ? 9.992 19.562 5.652 1 97.88 91 ASP A C 1
ATOM 732 O O . ASP A 1 91 ? 11.211 19.594 5.797 1 97.88 91 ASP A O 1
ATOM 736 N N . VAL A 1 92 ? 9.367 18.406 5.535 1 98.5 92 VAL A N 1
ATOM 737 C CA . VAL A 1 92 ? 10 17.141 5.891 1 98.5 92 VAL A CA 1
ATOM 738 C C . VAL A 1 92 ? 10.625 16.516 4.648 1 98.5 92 VAL A C 1
ATOM 740 O O . VAL A 1 92 ? 11.562 15.719 4.754 1 98.5 92 VAL A O 1
ATOM 743 N N . LEU A 1 93 ? 10.086 16.797 3.51 1 98.5 93 LEU A N 1
ATOM 744 C CA . LEU A 1 93 ? 10.586 16.141 2.305 1 98.5 93 LEU A CA 1
ATOM 745 C C . LEU A 1 93 ? 11.805 16.875 1.756 1 98.5 93 LEU A C 1
ATOM 747 O O . LEU A 1 93 ? 11.875 18.109 1.812 1 98.5 93 LEU A O 1
ATOM 751 N N . GLU A 1 94 ? 12.758 16.172 1.212 1 97.94 94 GLU A N 1
ATOM 752 C CA . GLU A 1 94 ? 14 16.734 0.685 1 97.94 94 GLU A CA 1
ATOM 753 C C . GLU A 1 94 ? 13.719 17.703 -0.461 1 97.94 94 GLU A C 1
ATOM 755 O O . GLU A 1 94 ? 14.164 18.859 -0.433 1 97.94 94 GLU A O 1
ATOM 760 N N . ASP A 1 95 ? 12.891 17.234 -1.514 1 96.19 95 ASP A N 1
ATOM 761 C CA . ASP A 1 95 ? 12.57 18.125 -2.629 1 96.19 95 ASP A CA 1
ATOM 762 C C . ASP A 1 95 ? 11.156 17.859 -3.146 1 96.19 95 ASP A C 1
ATOM 764 O O . ASP A 1 95 ? 10.727 18.484 -4.125 1 96.19 95 ASP A O 1
ATOM 768 N N . GLY A 1 96 ? 10.461 16.938 -2.568 1 93.19 96 GLY A N 1
ATOM 769 C CA . GLY A 1 96 ? 9.07 16.672 -2.891 1 93.19 96 GLY A CA 1
ATOM 770 C C . GLY A 1 96 ? 8.891 15.883 -4.18 1 93.19 96 GLY A C 1
ATOM 771 O O . GLY A 1 96 ? 7.77 15.672 -4.633 1 93.19 96 GLY A O 1
ATOM 772 N N . GLU A 1 97 ? 9.961 15.391 -4.762 1 95.81 97 GLU A N 1
ATOM 773 C CA . GLU A 1 97 ? 9.883 14.656 -6.023 1 95.81 97 GLU A CA 1
ATOM 774 C C . GLU A 1 97 ? 9.547 13.188 -5.793 1 95.81 97 GLU A C 1
ATOM 776 O O . GLU A 1 97 ? 10.039 12.578 -4.844 1 95.81 97 GLU A O 1
ATOM 781 N N . GLU A 1 98 ? 8.695 12.742 -6.656 1 96.25 98 GLU A N 1
ATOM 782 C CA . GLU A 1 98 ? 8.445 11.305 -6.684 1 96.25 98 GLU A CA 1
ATOM 783 C C . GLU A 1 98 ? 9.68 10.531 -7.145 1 96.25 98 GLU A C 1
ATOM 785 O O . GLU A 1 98 ? 10.219 10.797 -8.219 1 96.25 98 GLU A O 1
ATOM 790 N N . VAL A 1 99 ? 10.109 9.578 -6.355 1 97.25 99 VAL A N 1
ATOM 791 C CA . VAL A 1 99 ? 11.336 8.867 -6.715 1 97.25 99 VAL A CA 1
ATOM 792 C C . VAL A 1 99 ? 11.039 7.383 -6.891 1 97.25 99 VAL A C 1
ATOM 794 O O . VAL A 1 99 ? 11.914 6.609 -7.281 1 97.25 99 VAL A O 1
ATOM 797 N N . GLY A 1 100 ? 9.812 7.035 -6.52 1 96.81 100 GLY A N 1
ATOM 798 C CA . GLY A 1 100 ? 9.43 5.641 -6.707 1 96.81 100 GLY A CA 1
ATOM 799 C C . GLY A 1 100 ? 8.914 5.348 -8.102 1 96.81 100 GLY A C 1
ATOM 800 O O . GLY A 1 100 ? 8.211 6.168 -8.695 1 96.81 100 GLY A O 1
ATOM 801 N N . ASP A 1 101 ? 9.352 4.242 -8.656 1 98.12 101 ASP A N 1
ATOM 802 C CA . ASP A 1 101 ? 8.805 3.717 -9.906 1 98.12 101 ASP A CA 1
ATOM 803 C C . ASP A 1 101 ? 8.031 2.422 -9.664 1 98.12 101 ASP A C 1
ATOM 805 O O . ASP A 1 101 ? 8.617 1.336 -9.672 1 98.12 101 ASP A O 1
ATOM 809 N N . TYR A 1 102 ? 6.746 2.615 -9.477 1 98.44 102 TYR A N 1
ATOM 810 C CA . TYR A 1 102 ? 5.891 1.495 -9.102 1 98.44 102 TYR A CA 1
ATOM 811 C C . TYR A 1 102 ? 4.969 1.107 -10.258 1 98.44 102 TYR A C 1
ATOM 813 O O . TYR A 1 102 ? 4.348 1.971 -10.883 1 98.44 102 TYR A O 1
ATOM 821 N N . GLU A 1 103 ? 4.945 -0.087 -10.516 1 98.12 103 GLU A N 1
ATOM 822 C CA . GLU A 1 103 ? 4.027 -0.691 -11.484 1 98.12 103 GLU A CA 1
ATOM 823 C C . GLU A 1 103 ? 2.918 -1.464 -10.773 1 98.12 103 GLU A C 1
ATOM 825 O O . GLU A 1 103 ? 3.186 -2.42 -10.047 1 98.12 103 GLU A O 1
ATOM 830 N N . PHE A 1 104 ? 1.726 -1.044 -10.992 1 98 104 PHE A N 1
ATOM 831 C CA . PHE A 1 104 ? 0.566 -1.714 -10.414 1 98 104 PHE A CA 1
ATOM 832 C C . PHE A 1 104 ? 0.328 -3.061 -11.086 1 98 104 PHE A C 1
ATOM 834 O O . PHE A 1 104 ? 0.342 -3.16 -12.312 1 98 104 PHE A O 1
ATOM 841 N N . LEU A 1 105 ? 0.112 -4.109 -10.273 1 98.06 105 LEU A N 1
ATOM 842 C CA . LEU A 1 105 ? -0.155 -5.43 -10.844 1 98.06 105 LEU A CA 1
ATOM 843 C C . LEU A 1 105 ? -1.62 -5.809 -10.664 1 98.06 105 LEU A C 1
ATOM 845 O O . LEU A 1 105 ? -2.344 -5.992 -11.641 1 98.06 105 LEU A O 1
ATOM 849 N N . TYR A 1 106 ? -2.057 -5.891 -9.438 1 97.38 106 TYR A N 1
ATOM 850 C CA . TYR A 1 106 ? -3.465 -6.18 -9.188 1 97.38 106 TYR A CA 1
ATOM 851 C C . TYR A 1 106 ? -3.877 -5.715 -7.797 1 97.38 106 TYR A C 1
ATOM 853 O O . TYR A 1 106 ? -3.023 -5.406 -6.961 1 97.38 106 TYR A O 1
ATOM 861 N N . HIS A 1 107 ? -5.113 -5.578 -7.574 1 96.25 107 HIS A N 1
ATOM 862 C CA . HIS A 1 107 ? -5.754 -5.258 -6.301 1 96.25 107 HIS A CA 1
ATOM 863 C C . HIS A 1 107 ? -6.957 -6.156 -6.051 1 96.25 107 HIS A C 1
ATOM 865 O O . HIS A 1 107 ? -7.848 -6.266 -6.898 1 96.25 107 HIS A O 1
ATOM 871 N N . LEU A 1 108 ? -6.918 -6.816 -4.93 1 95 108 LEU A N 1
ATOM 872 C CA . LEU A 1 108 ? -8.039 -7.648 -4.496 1 95 108 LEU A CA 1
ATOM 873 C C . LEU A 1 108 ? -8.648 -7.102 -3.211 1 95 108 LEU A C 1
ATOM 875 O O . LEU A 1 108 ? -7.934 -6.652 -2.316 1 95 108 LEU A O 1
ATOM 879 N N . GLU A 1 109 ? -9.906 -7.164 -3.182 1 93.31 109 GLU A N 1
ATOM 880 C CA . GLU A 1 109 ? -10.633 -6.715 -2 1 93.31 109 GLU A CA 1
ATOM 881 C C . GLU A 1 109 ? -11.695 -7.727 -1.586 1 93.31 109 GLU A C 1
ATOM 883 O O . GLU A 1 109 ? -12.422 -8.258 -2.432 1 93.31 109 GLU A O 1
ATOM 888 N N . ASN A 1 110 ? -11.703 -7.922 -0.289 1 91.25 110 ASN A N 1
ATOM 889 C CA . ASN A 1 110 ? -12.766 -8.734 0.298 1 91.25 110 ASN A CA 1
ATOM 890 C C . ASN A 1 110 ? -14.094 -7.98 0.313 1 91.25 110 ASN A C 1
ATOM 892 O O . ASN A 1 110 ? -14.219 -6.945 0.971 1 91.25 110 ASN A O 1
ATOM 896 N N . PRO A 1 111 ? -15.062 -8.508 -0.388 1 84.44 111 PRO A N 1
ATOM 897 C CA . PRO A 1 111 ? -16.312 -7.758 -0.504 1 84.44 111 PRO A CA 1
ATOM 898 C C . PRO A 1 111 ? -17.094 -7.695 0.811 1 84.44 111 PRO A C 1
ATOM 900 O O . PRO A 1 111 ? -17.938 -6.812 0.998 1 84.44 111 PRO A O 1
ATOM 903 N N . ASP A 1 112 ? -16.828 -8.594 1.652 1 82.06 112 ASP A N 1
ATOM 904 C CA . ASP A 1 112 ? -17.562 -8.672 2.916 1 82.06 112 ASP A CA 1
ATOM 905 C C . ASP A 1 112 ? -16.938 -7.754 3.965 1 82.06 112 ASP A C 1
ATOM 907 O O . ASP A 1 112 ? -17.562 -7.465 4.992 1 82.06 112 ASP A O 1
ATOM 911 N N . ARG A 1 113 ? -15.773 -7.438 3.816 1 75.25 113 ARG A N 1
ATOM 912 C CA . ARG A 1 113 ? -15.039 -6.59 4.746 1 75.25 113 ARG A CA 1
ATOM 913 C C . ARG A 1 113 ? -14.055 -5.688 4 1 75.25 113 ARG A C 1
ATOM 915 O O . ARG A 1 113 ? -12.852 -5.945 3.998 1 75.25 113 ARG A O 1
ATOM 922 N N . PRO A 1 114 ? -14.523 -4.656 3.467 1 67 114 PRO A N 1
ATOM 923 C CA . PRO A 1 114 ? -13.555 -3.9 2.674 1 67 114 PRO A CA 1
ATOM 924 C C . PRO A 1 114 ? -12.578 -3.107 3.535 1 67 114 PRO A C 1
ATOM 926 O O . PRO A 1 114 ? -12.852 -2.85 4.711 1 67 114 PRO A O 1
ATOM 929 N N . MET B 1 1 ? -8.617 -2.445 15.469 1 71.88 1 MET B N 1
ATOM 930 C CA . MET B 1 1 ? -8.25 -1.73 14.25 1 71.88 1 MET B CA 1
ATOM 931 C C . MET B 1 1 ? -7.535 -2.656 13.266 1 71.88 1 MET B C 1
ATOM 933 O O . MET B 1 1 ? -6.93 -3.65 13.672 1 71.88 1 MET B O 1
ATOM 937 N N . ALA B 1 2 ? -7.723 -2.469 11.992 1 85.88 2 ALA B N 1
ATOM 938 C CA . ALA B 1 2 ? -7.113 -3.377 11.031 1 85.88 2 ALA B CA 1
ATOM 939 C C . ALA B 1 2 ? -5.602 -3.172 10.961 1 85.88 2 ALA B C 1
ATOM 941 O O . ALA B 1 2 ? -5.105 -2.084 11.258 1 85.88 2 ALA B O 1
ATOM 942 N N . ASP B 1 3 ? -4.914 -4.301 10.711 1 94.5 3 ASP B N 1
ATOM 943 C CA . ASP B 1 3 ? -3.479 -4.254 10.445 1 94.5 3 ASP B CA 1
ATOM 944 C C . ASP B 1 3 ? -3.205 -3.928 8.977 1 94.5 3 ASP B C 1
ATOM 946 O O . ASP B 1 3 ? -3.875 -4.453 8.086 1 94.5 3 ASP B O 1
ATOM 950 N N . VAL B 1 4 ? -2.291 -2.975 8.789 1 97.12 4 VAL B N 1
ATOM 951 C CA . VAL B 1 4 ? -1.829 -2.68 7.438 1 97.12 4 VAL B CA 1
ATOM 952 C C . VAL B 1 4 ? -0.316 -2.871 7.355 1 97.12 4 VAL B C 1
ATOM 954 O O . VAL B 1 4 ? 0.427 -2.369 8.203 1 97.12 4 VAL B O 1
ATOM 957 N N . VAL B 1 5 ? 0.096 -3.615 6.324 1 97.19 5 VAL B N 1
ATOM 958 C CA . VAL B 1 5 ? 1.515 -3.938 6.203 1 97.19 5 VAL B CA 1
ATOM 959 C C . VAL B 1 5 ? 1.957 -3.787 4.75 1 97.19 5 VAL B C 1
ATOM 961 O O . VAL B 1 5 ? 1.171 -4.012 3.828 1 97.19 5 VAL B O 1
ATOM 964 N N . LEU B 1 6 ? 3.146 -3.328 4.613 1 98.25 6 LEU B N 1
ATOM 965 C CA . LEU B 1 6 ? 3.836 -3.377 3.328 1 98.25 6 LEU B CA 1
ATOM 966 C C . LEU B 1 6 ? 5.035 -4.316 3.391 1 98.25 6 LEU B C 1
ATOM 968 O O . LEU B 1 6 ? 5.785 -4.309 4.367 1 98.25 6 LEU B O 1
ATOM 972 N N . SER B 1 7 ? 5.141 -5.188 2.445 1 97.25 7 SER B N 1
ATOM 973 C CA . SER B 1 7 ? 6.301 -6.07 2.34 1 97.25 7 SER B CA 1
ATOM 974 C C . SER B 1 7 ? 7.031 -5.867 1.018 1 97.25 7 SER B C 1
ATOM 976 O O . SER B 1 7 ? 6.461 -5.336 0.062 1 97.25 7 SER B O 1
ATOM 978 N N . LYS B 1 8 ? 8.258 -6.172 1.064 1 98.31 8 LYS B N 1
ATOM 979 C CA . LYS B 1 8 ? 9.109 -6.008 -0.112 1 98.31 8 LYS B CA 1
ATOM 980 C C . LYS B 1 8 ? 10.086 -7.168 -0.253 1 98.31 8 LYS B C 1
ATOM 982 O O . LYS B 1 8 ? 10.773 -7.527 0.706 1 98.31 8 LYS B O 1
ATOM 987 N N . GLN B 1 9 ? 10.094 -7.777 -1.448 1 98.56 9 GLN B N 1
ATOM 988 C CA . GLN B 1 9 ? 10.992 -8.891 -1.738 1 98.56 9 GLN B CA 1
ATOM 989 C C . GLN B 1 9 ? 11.641 -8.727 -3.111 1 98.56 9 GLN B C 1
ATOM 991 O O . GLN B 1 9 ? 10.992 -8.266 -4.055 1 98.56 9 GLN B O 1
ATOM 996 N N . LYS B 1 10 ? 12.898 -9.125 -3.172 1 98.5 10 LYS B N 1
ATOM 997 C CA . LYS B 1 10 ? 13.633 -8.977 -4.426 1 98.5 10 LYS B CA 1
ATOM 998 C C . LYS B 1 10 ? 13.195 -10.016 -5.449 1 98.5 10 LYS B C 1
ATOM 1000 O O . LYS B 1 10 ? 13.055 -11.195 -5.121 1 98.5 10 LYS B O 1
ATOM 1005 N N . ILE B 1 11 ? 12.914 -9.555 -6.648 1 98.75 11 ILE B N 1
ATOM 1006 C CA . ILE B 1 11 ? 12.586 -10.438 -7.766 1 98.75 11 ILE B CA 1
ATOM 1007 C C . ILE B 1 11 ? 13.867 -10.922 -8.438 1 98.75 11 ILE B C 1
ATOM 1009 O O . ILE B 1 11 ? 14.805 -10.141 -8.641 1 98.75 11 ILE B O 1
ATOM 1013 N N . ALA B 1 12 ? 13.914 -12.195 -8.758 1 98.5 12 ALA B N 1
ATOM 1014 C CA . ALA B 1 12 ? 15.07 -12.734 -9.461 1 98.5 12 ALA B CA 1
ATOM 1015 C C . ALA B 1 12 ? 15.234 -12.078 -10.828 1 98.5 12 ALA B C 1
ATOM 1017 O O . ALA B 1 12 ? 14.25 -11.727 -11.484 1 98.5 12 ALA B O 1
ATOM 1018 N N . ASP B 1 13 ? 16.516 -11.953 -11.258 1 97.12 13 ASP B N 1
ATOM 1019 C CA . ASP B 1 13 ? 16.812 -11.312 -12.539 1 97.12 13 ASP B CA 1
ATOM 1020 C C . ASP B 1 13 ? 16.047 -11.977 -13.68 1 97.12 13 ASP B C 1
ATOM 1022 O O . ASP B 1 13 ? 16.047 -13.203 -13.805 1 97.12 13 ASP B O 1
ATOM 1026 N N . GLY B 1 14 ? 15.297 -11.102 -14.438 1 97.06 14 GLY B N 1
ATOM 1027 C CA . GLY B 1 14 ? 14.625 -11.57 -15.641 1 97.06 14 GLY B CA 1
ATOM 1028 C C . GLY B 1 14 ? 13.281 -12.211 -15.359 1 97.06 14 GLY B C 1
ATOM 1029 O O . GLY B 1 14 ? 12.633 -12.727 -16.281 1 97.06 14 GLY B O 1
ATOM 1030 N N . LYS B 1 15 ? 12.836 -12.172 -14.164 1 98.31 15 LYS B N 1
ATOM 1031 C CA . LYS B 1 15 ? 11.641 -12.945 -13.828 1 98.31 15 LYS B CA 1
ATOM 1032 C C . LYS B 1 15 ? 10.43 -12.039 -13.641 1 98.31 15 LYS B C 1
ATOM 1034 O O . LYS B 1 15 ? 9.344 -12.5 -13.305 1 98.31 15 LYS B O 1
ATOM 1039 N N . THR B 1 16 ? 10.562 -10.781 -13.898 1 98.5 16 THR B N 1
ATOM 1040 C CA . THR B 1 16 ? 9.477 -9.836 -13.688 1 98.5 16 THR B CA 1
ATOM 1041 C C . THR B 1 16 ? 8.297 -10.141 -14.609 1 98.5 16 THR B C 1
ATOM 1043 O O . THR B 1 16 ? 7.141 -10.008 -14.211 1 98.5 16 THR B O 1
ATOM 1046 N N . GLU B 1 17 ? 8.602 -10.555 -15.812 1 98.5 17 GLU B N 1
ATOM 1047 C CA . GLU B 1 17 ? 7.535 -10.883 -16.766 1 98.5 17 GLU B CA 1
ATOM 1048 C C . GLU B 1 17 ? 6.676 -12.031 -16.25 1 98.5 17 GLU B C 1
ATOM 1050 O O . GLU B 1 17 ? 5.453 -12.016 -16.406 1 98.5 17 GLU B O 1
ATOM 1055 N N . ARG B 1 18 ? 7.324 -12.992 -15.727 1 98.44 18 ARG B N 1
ATOM 1056 C CA . ARG B 1 18 ? 6.594 -14.109 -15.148 1 98.44 18 ARG B CA 1
ATOM 1057 C C . ARG B 1 18 ? 5.637 -13.641 -14.055 1 98.44 18 ARG B C 1
ATOM 1059 O O . ARG B 1 18 ? 4.52 -14.141 -13.945 1 98.44 18 ARG B O 1
ATOM 1066 N N . LEU B 1 19 ? 6.047 -12.734 -13.25 1 98.31 19 LEU B N 1
ATOM 1067 C CA . LEU B 1 19 ? 5.203 -12.156 -12.211 1 98.31 19 LEU B CA 1
ATOM 1068 C C . LEU B 1 19 ? 4.012 -11.422 -12.828 1 98.31 19 LEU B C 1
ATOM 1070 O O . LEU B 1 19 ? 2.891 -11.523 -12.32 1 98.31 19 LEU B O 1
ATOM 1074 N N . ARG B 1 20 ? 4.238 -10.75 -13.898 1 98.38 20 ARG B N 1
ATOM 1075 C CA . ARG B 1 20 ? 3.158 -10.062 -14.602 1 98.38 20 ARG B CA 1
ATOM 1076 C C . ARG B 1 20 ? 2.127 -11.055 -15.125 1 98.38 20 ARG B C 1
ATOM 1078 O O . ARG B 1 20 ? 0.923 -10.812 -15.047 1 98.38 20 ARG B O 1
ATOM 1085 N N . GLU B 1 21 ? 2.615 -12.117 -15.656 1 98.44 21 GLU B N 1
ATOM 1086 C CA . GLU B 1 21 ? 1.73 -13.18 -16.141 1 98.44 21 GLU B CA 1
ATOM 1087 C C . GLU B 1 21 ? 0.888 -13.75 -15 1 98.44 21 GLU B C 1
ATOM 1089 O O . GLU B 1 21 ? -0.31 -13.984 -15.172 1 98.44 21 GLU B O 1
ATOM 1094 N N . TRP B 1 22 ? 1.537 -13.938 -13.914 1 98.5 22 TRP B N 1
ATOM 1095 C CA . TRP B 1 22 ? 0.822 -14.438 -12.742 1 98.5 22 TRP B CA 1
ATOM 1096 C C . TRP B 1 22 ? -0.248 -13.453 -12.289 1 98.5 22 TRP B C 1
ATOM 1098 O O . TRP B 1 22 ? -1.37 -13.844 -11.969 1 98.5 22 TRP B O 1
ATOM 1108 N N . ALA B 1 23 ? 0.094 -12.18 -12.273 1 98.19 23 ALA B N 1
ATOM 1109 C CA . ALA B 1 23 ? -0.866 -11.148 -11.898 1 98.19 23 ALA B CA 1
ATOM 1110 C C . ALA B 1 23 ? -2.098 -11.195 -12.797 1 98.19 23 ALA B C 1
ATOM 1112 O O . ALA B 1 23 ? -3.227 -11.047 -12.32 1 98.19 23 ALA B O 1
ATOM 1113 N N . ALA B 1 24 ? -1.837 -11.375 -14.062 1 97.88 24 ALA B N 1
ATOM 1114 C CA . ALA B 1 24 ? -2.941 -11.508 -15.008 1 97.88 24 ALA B CA 1
ATOM 1115 C C . ALA B 1 24 ? -3.793 -12.734 -14.695 1 97.88 24 ALA B C 1
ATOM 1117 O O . ALA B 1 24 ? -5.023 -12.68 -14.773 1 97.88 24 ALA B O 1
ATOM 1118 N N . GLU B 1 25 ? -3.141 -13.805 -14.344 1 98 25 GLU B N 1
ATOM 1119 C CA . GLU B 1 25 ? -3.857 -15.016 -13.977 1 98 25 GLU B CA 1
ATOM 1120 C C . GLU B 1 25 ? -4.707 -14.805 -12.727 1 98 25 GLU B C 1
ATOM 1122 O O . GLU B 1 25 ? -5.848 -15.266 -12.656 1 98 25 GLU B O 1
ATOM 1127 N N . VAL B 1 26 ? -4.16 -14.117 -11.727 1 97.56 26 VAL B N 1
ATOM 1128 C CA . VAL B 1 26 ? -4.906 -13.805 -10.516 1 97.56 26 VAL B CA 1
ATOM 1129 C C . VAL B 1 26 ? -6.172 -13.023 -10.867 1 97.56 26 VAL B C 1
ATOM 1131 O O . VAL B 1 26 ? -7.25 -13.312 -10.344 1 97.56 26 VAL B O 1
ATOM 1134 N N . GLN B 1 27 ? -6.008 -12.094 -11.734 1 95.5 27 GLN B N 1
ATOM 1135 C CA . GLN B 1 27 ? -7.152 -11.281 -12.141 1 95.5 27 GLN B CA 1
ATOM 1136 C C . GLN B 1 27 ? -8.195 -12.133 -12.867 1 95.5 27 GLN B C 1
ATOM 1138 O O . GLN B 1 27 ? -9.398 -11.922 -12.695 1 95.5 27 GLN B O 1
ATOM 1143 N N . ASN B 1 28 ? -7.707 -13.039 -13.672 1 96.75 28 ASN B N 1
ATOM 1144 C CA . ASN B 1 28 ? -8.602 -13.945 -14.391 1 96.75 28 ASN B CA 1
ATOM 1145 C C . ASN B 1 28 ? -9.32 -14.891 -13.438 1 96.75 28 ASN B C 1
ATOM 1147 O O . ASN B 1 28 ? -10.453 -15.305 -13.703 1 96.75 28 ASN B O 1
ATOM 1151 N N . ARG B 1 29 ? -8.664 -15.227 -12.406 1 97.12 29 ARG B N 1
ATOM 1152 C CA . ARG B 1 29 ? -9.227 -16.125 -11.398 1 97.12 29 ARG B CA 1
ATOM 1153 C C . ARG B 1 29 ? -9.703 -15.336 -10.18 1 97.12 29 ARG B C 1
ATOM 1155 O O . ARG B 1 29 ? -9.578 -15.797 -9.047 1 97.12 29 ARG B O 1
ATOM 1162 N N . ARG B 1 30 ? -10.133 -14.203 -10.336 1 95.56 30 ARG B N 1
ATOM 1163 C CA . ARG B 1 30 ? -10.438 -13.242 -9.273 1 95.56 30 ARG B CA 1
ATOM 1164 C C . ARG B 1 30 ? -11.461 -13.812 -8.305 1 95.56 30 ARG B C 1
ATOM 1166 O O . ARG B 1 30 ? -11.352 -13.625 -7.09 1 95.56 30 ARG B O 1
ATOM 1173 N N . ASP B 1 31 ? -12.492 -14.508 -8.82 1 94.5 31 ASP B N 1
ATOM 1174 C CA . ASP B 1 31 ? -13.523 -15.078 -7.949 1 94.5 31 ASP B CA 1
ATOM 1175 C C . ASP B 1 31 ? -12.914 -16.062 -6.953 1 94.5 31 ASP B C 1
ATOM 1177 O O . ASP B 1 31 ? -13.266 -16.047 -5.77 1 94.5 31 ASP B O 1
ATOM 1181 N N . GLU B 1 32 ? -12.055 -16.875 -7.465 1 95.31 32 GLU B N 1
ATOM 1182 C CA . GLU B 1 32 ? -11.352 -17.812 -6.598 1 95.31 32 GLU B CA 1
ATOM 1183 C C . GLU B 1 32 ? -10.453 -17.094 -5.602 1 95.31 32 GLU B C 1
ATOM 1185 O O . GLU B 1 32 ? -10.438 -17.422 -4.414 1 95.31 32 GLU B O 1
ATOM 1190 N N . ALA B 1 33 ? -9.727 -16.062 -6.055 1 95.81 33 ALA B N 1
ATOM 1191 C CA . ALA B 1 33 ? -8.797 -15.32 -5.223 1 95.81 33 ALA B CA 1
ATOM 1192 C C . ALA B 1 33 ? -9.523 -14.609 -4.086 1 95.81 33 ALA B C 1
ATOM 1194 O O . ALA B 1 33 ? -9.031 -14.578 -2.951 1 95.81 33 ALA B O 1
ATOM 1195 N N . VAL B 1 34 ? -10.656 -14.102 -4.375 1 94.31 34 VAL B N 1
ATOM 1196 C CA . VAL B 1 34 ? -11.43 -13.367 -3.381 1 94.31 34 VAL B CA 1
ATOM 1197 C C . VAL B 1 34 ? -11.922 -14.32 -2.297 1 94.31 34 VAL B C 1
ATOM 1199 O O . VAL B 1 34 ? -11.961 -13.969 -1.116 1 94.31 34 VAL B O 1
ATOM 1202 N N . VAL B 1 35 ? -12.273 -15.516 -2.668 1 93.25 35 VAL B N 1
ATOM 1203 C CA . VAL B 1 35 ? -12.688 -16.531 -1.7 1 93.25 35 VAL B CA 1
ATOM 1204 C C . VAL B 1 35 ? -11.547 -16.797 -0.724 1 93.25 35 VAL B C 1
ATOM 1206 O O . VAL B 1 35 ? -11.766 -16.906 0.486 1 93.25 35 VAL B O 1
ATOM 1209 N N . THR B 1 36 ? -10.336 -16.875 -1.248 1 93.06 36 THR B N 1
ATOM 1210 C CA . THR B 1 36 ? -9.195 -17.141 -0.386 1 93.06 36 THR B CA 1
ATOM 1211 C C . THR B 1 36 ? -8.945 -15.969 0.559 1 93.06 36 THR B C 1
ATOM 1213 O O . THR B 1 36 ? -8.562 -16.172 1.714 1 93.06 36 THR B O 1
ATOM 1216 N N . LEU B 1 37 ? -9.156 -14.719 0.11 1 91.31 37 LEU B N 1
ATOM 1217 C CA . LEU B 1 37 ? -8.984 -13.555 0.97 1 91.31 37 LEU B CA 1
ATOM 1218 C C . LEU B 1 37 ? -9.891 -13.648 2.195 1 91.31 37 LEU B C 1
ATOM 1220 O O . LEU B 1 37 ? -9.461 -13.352 3.312 1 91.31 37 LEU B O 1
ATOM 1224 N N . ARG B 1 38 ? -11.055 -14.031 1.938 1 90.69 38 ARG B N 1
ATOM 1225 C CA . ARG B 1 38 ? -12.031 -14.188 3.012 1 90.69 38 ARG B CA 1
ATOM 1226 C C . ARG B 1 38 ? -11.57 -15.234 4.023 1 90.69 38 ARG B C 1
ATOM 1228 O O . ARG B 1 38 ? -11.562 -14.977 5.227 1 90.69 38 ARG B O 1
ATOM 1235 N N . ASP B 1 39 ? -11.188 -16.344 3.492 1 90.88 39 ASP B N 1
ATOM 1236 C CA . ASP B 1 39 ? -10.781 -17.453 4.34 1 90.88 39 ASP B CA 1
ATOM 1237 C C . ASP B 1 39 ? -9.516 -17.109 5.129 1 90.88 39 ASP B C 1
ATOM 1239 O O . ASP B 1 39 ? -9.32 -17.609 6.242 1 90.88 39 ASP B O 1
ATOM 1243 N N . GLU B 1 40 ? -8.711 -16.203 4.594 1 91.94 40 GLU B N 1
ATOM 1244 C CA . GLU B 1 40 ? -7.449 -15.82 5.215 1 91.94 40 GLU B CA 1
ATOM 1245 C C . GLU B 1 40 ? -7.645 -14.656 6.184 1 91.94 40 GLU B C 1
ATOM 1247 O O . GLU B 1 40 ? -6.695 -14.234 6.852 1 91.94 40 GLU B O 1
ATOM 1252 N N . GLY B 1 41 ? -8.852 -14.094 6.234 1 89.62 41 GLY B N 1
ATOM 1253 C CA . GLY B 1 41 ? -9.141 -12.969 7.105 1 89.62 41 GLY B CA 1
ATOM 1254 C C . GLY B 1 41 ? -8.578 -11.656 6.594 1 89.62 41 GLY B C 1
ATOM 1255 O O . GLY B 1 41 ? -8.25 -10.766 7.383 1 89.62 41 GLY B O 1
ATOM 1256 N N . MET B 1 42 ? -8.352 -11.586 5.32 1 94.12 42 MET B N 1
ATOM 1257 C CA . MET B 1 42 ? -7.777 -10.383 4.715 1 94.12 42 MET B CA 1
ATOM 1258 C C . MET B 1 42 ? -8.867 -9.461 4.191 1 94.12 42 MET B C 1
ATOM 1260 O O . MET B 1 42 ? -9.883 -9.93 3.662 1 94.12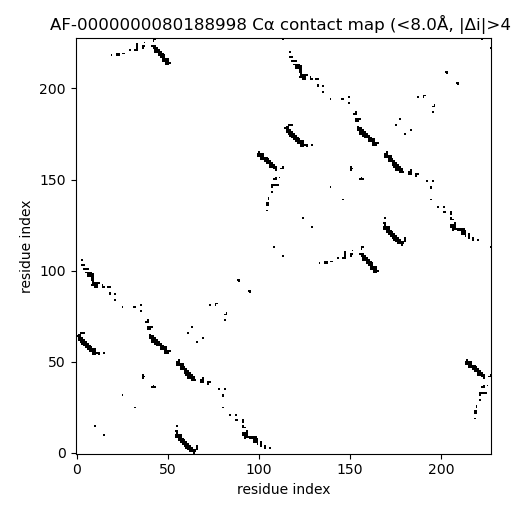 42 MET B O 1
ATOM 1264 N N . HIS B 1 43 ? -8.625 -8.156 4.363 1 94.81 43 HIS B N 1
ATOM 1265 C CA . HIS B 1 43 ? -9.523 -7.16 3.793 1 94.81 43 HIS B CA 1
ATOM 1266 C C . HIS B 1 43 ? -9.141 -6.836 2.354 1 94.81 43 HIS B C 1
ATOM 1268 O O . HIS B 1 43 ? -10.008 -6.785 1.474 1 94.81 43 HIS B O 1
ATOM 1274 N N . SER B 1 44 ? -7.91 -6.641 2.127 1 95.62 44 SER B N 1
ATOM 1275 C CA . SER B 1 44 ? -7.441 -6.305 0.787 1 95.62 44 SER B CA 1
ATOM 1276 C C . SER B 1 44 ? -5.961 -6.633 0.625 1 95.62 44 SER B C 1
ATOM 1278 O O . SER B 1 44 ? -5.227 -6.734 1.613 1 95.62 44 SER B O 1
ATOM 1280 N N . GLU B 1 45 ? -5.613 -6.887 -0.56 1 96.56 45 GLU B N 1
ATOM 1281 C CA . GLU B 1 45 ? -4.23 -7.117 -0.961 1 96.56 45 GLU B CA 1
ATOM 1282 C C . GLU B 1 45 ? -3.924 -6.449 -2.299 1 96.56 45 GLU B C 1
ATOM 1284 O O . GLU B 1 45 ? -4.742 -6.488 -3.221 1 96.56 45 GLU B O 1
ATOM 1289 N N . THR B 1 46 ? -2.826 -5.754 -2.398 1 97.69 46 THR B N 1
ATOM 1290 C CA . THR B 1 46 ? -2.361 -5.141 -3.639 1 97.69 46 THR B CA 1
ATOM 1291 C C . THR B 1 46 ? -0.909 -5.516 -3.916 1 97.69 46 THR B C 1
ATOM 1293 O O . THR B 1 46 ? -0.074 -5.5 -3.01 1 97.69 46 THR B O 1
ATOM 1296 N N . ALA B 1 47 ? -0.646 -5.828 -5.125 1 98.56 47 ALA B N 1
ATOM 1297 C CA . ALA B 1 47 ? 0.716 -6.145 -5.543 1 98.56 47 ALA B CA 1
ATOM 1298 C C . ALA B 1 47 ? 1.248 -5.098 -6.516 1 98.56 47 ALA B C 1
ATOM 1300 O O . ALA B 1 47 ? 0.533 -4.668 -7.426 1 98.56 47 ALA B O 1
ATOM 1301 N N . PHE B 1 48 ? 2.504 -4.719 -6.316 1 98.75 48 PHE B N 1
ATOM 1302 C CA . PHE B 1 48 ? 3.236 -3.816 -7.199 1 98.75 48 PHE B CA 1
ATOM 1303 C C . PHE B 1 48 ? 4.605 -4.391 -7.543 1 98.75 48 PHE B C 1
ATOM 1305 O O . PHE B 1 48 ? 5.145 -5.215 -6.805 1 98.75 48 PHE B O 1
ATOM 1312 N N . VAL B 1 49 ? 5.137 -3.951 -8.641 1 98.81 49 VAL B N 1
ATOM 1313 C CA . VAL B 1 49 ? 6.574 -4.055 -8.891 1 98.81 49 VAL B CA 1
ATOM 1314 C C . VAL B 1 49 ? 7.23 -2.691 -8.688 1 98.81 49 VAL B C 1
ATOM 1316 O O . VAL B 1 49 ? 6.754 -1.684 -9.219 1 98.81 49 VAL B O 1
ATOM 1319 N N . GLU B 1 50 ? 8.219 -2.633 -7.879 1 98.69 50 GLU B N 1
ATOM 1320 C CA . GLU B 1 50 ? 9.078 -1.453 -7.832 1 98.69 50 GLU B CA 1
ATOM 1321 C C . GLU B 1 50 ? 10.312 -1.631 -8.719 1 98.69 50 GLU B C 1
ATOM 1323 O O . GLU B 1 50 ? 11.094 -2.564 -8.523 1 98.69 50 GLU B O 1
ATOM 1328 N N . HIS B 1 51 ? 10.477 -0.77 -9.672 1 98.5 51 HIS B N 1
ATOM 1329 C CA . HIS B 1 51 ? 11.68 -0.764 -10.492 1 98.5 51 HIS B CA 1
ATOM 1330 C C . HIS B 1 51 ? 12.766 0.121 -9.883 1 98.5 51 HIS B C 1
ATOM 1332 O O . HIS B 1 51 ? 12.531 1.304 -9.617 1 98.5 51 HIS B O 1
ATOM 1338 N N . THR B 1 52 ? 13.914 -0.444 -9.617 1 97 52 THR B N 1
ATOM 1339 C CA . THR B 1 52 ? 15.039 0.319 -9.094 1 97 52 THR B CA 1
ATOM 1340 C C . THR B 1 52 ? 16.297 0.039 -9.898 1 97 52 THR B C 1
ATOM 1342 O O . THR B 1 52 ? 16.312 -0.838 -10.766 1 97 52 THR B O 1
ATOM 1345 N N . ASP B 1 53 ? 17.312 0.788 -9.578 1 94.75 53 ASP B N 1
ATOM 1346 C CA . ASP B 1 53 ? 18.609 0.551 -10.211 1 94.75 53 ASP B CA 1
ATOM 1347 C C . ASP B 1 53 ? 19.219 -0.776 -9.75 1 94.75 53 ASP B C 1
ATOM 1349 O O . ASP B 1 53 ? 20.047 -1.364 -10.445 1 94.75 53 ASP B O 1
ATOM 1353 N N . ASP B 1 54 ? 18.781 -1.334 -8.578 1 94.06 54 ASP B N 1
ATOM 1354 C CA . ASP B 1 54 ? 19.312 -2.57 -8.008 1 94.06 54 ASP B CA 1
ATOM 1355 C C . ASP B 1 54 ? 18.469 -3.77 -8.43 1 94.06 54 ASP B C 1
ATOM 1357 O O . ASP B 1 54 ? 18.688 -4.891 -7.961 1 94.06 54 ASP B O 1
ATOM 1361 N N . GLY B 1 55 ? 17.516 -3.518 -9.32 1 96.94 55 GLY B N 1
ATOM 1362 C CA . GLY B 1 55 ? 16.609 -4.574 -9.758 1 96.94 55 GLY B CA 1
ATOM 1363 C C . GLY B 1 55 ? 15.156 -4.301 -9.422 1 96.94 55 GLY B C 1
ATOM 1364 O O . GLY B 1 55 ? 14.812 -3.199 -8.992 1 96.94 55 GLY B O 1
ATOM 1365 N N . ASP B 1 56 ? 14.352 -5.348 -9.711 1 98.62 56 ASP B N 1
ATOM 1366 C CA . ASP B 1 56 ? 12.914 -5.246 -9.453 1 98.62 56 ASP B CA 1
ATOM 1367 C C . ASP B 1 56 ? 12.555 -5.895 -8.125 1 98.62 56 ASP B C 1
ATOM 1369 O O . ASP B 1 56 ? 13.18 -6.867 -7.703 1 98.62 56 ASP B O 1
ATOM 1373 N N . PHE B 1 57 ? 11.586 -5.352 -7.484 1 98.75 57 PHE B N 1
ATOM 1374 C CA . PHE B 1 57 ? 11.086 -5.859 -6.211 1 98.75 57 PHE B CA 1
ATOM 1375 C C . PHE B 1 57 ? 9.578 -6.035 -6.25 1 98.75 57 PHE B C 1
ATOM 1377 O O . PHE B 1 57 ? 8.867 -5.219 -6.836 1 98.75 57 PHE B O 1
ATOM 1384 N N . LEU B 1 58 ? 9.133 -7.09 -5.676 1 98.75 58 LEU B N 1
ATOM 1385 C CA . LEU B 1 58 ? 7.711 -7.25 -5.391 1 98.75 58 LEU B CA 1
ATOM 1386 C C . LEU B 1 58 ? 7.324 -6.52 -4.113 1 98.75 58 LEU B C 1
ATOM 1388 O O . LEU B 1 58 ? 7.926 -6.742 -3.059 1 98.75 58 LEU B O 1
ATOM 1392 N N . VAL B 1 59 ? 6.355 -5.621 -4.195 1 98.69 59 VAL B N 1
ATOM 1393 C CA . VAL B 1 59 ? 5.828 -4.895 -3.045 1 98.69 59 VAL B CA 1
ATOM 1394 C C . VAL B 1 59 ? 4.367 -5.277 -2.816 1 98.69 59 VAL B C 1
ATOM 1396 O O . VAL B 1 59 ? 3.531 -5.113 -3.707 1 98.69 59 VAL B O 1
ATOM 1399 N N . TYR B 1 60 ? 4.016 -5.746 -1.595 1 97.81 60 TYR B N 1
ATOM 1400 C CA . TYR B 1 60 ? 2.668 -6.18 -1.234 1 97.81 60 TYR B CA 1
ATOM 1401 C C . TYR B 1 60 ? 2.072 -5.273 -0.164 1 97.81 60 TYR B C 1
ATOM 1403 O O . TYR B 1 60 ? 2.678 -5.07 0.892 1 97.81 60 TYR B O 1
ATOM 1411 N N . TYR B 1 61 ? 1.045 -4.777 -0.537 1 98 61 TYR B N 1
ATOM 1412 C CA . TYR B 1 61 ? 0.201 -4.113 0.449 1 98 61 TYR B CA 1
ATOM 1413 C C . TYR B 1 61 ? -0.889 -5.051 0.956 1 98 61 TYR B C 1
ATOM 1415 O O . TYR B 1 61 ? -1.645 -5.621 0.164 1 98 61 TYR B O 1
ATOM 1423 N N . MET B 1 62 ? -1.037 -5.195 2.326 1 96.81 62 MET B N 1
ATOM 1424 C CA . MET B 1 62 ? -2.037 -6.086 2.914 1 96.81 62 MET B CA 1
ATOM 1425 C C . MET B 1 62 ? -2.773 -5.395 4.059 1 96.81 62 MET B C 1
ATOM 1427 O O . MET B 1 62 ? -2.152 -4.754 4.906 1 96.81 62 MET B O 1
ATOM 1431 N N . LYS B 1 63 ? -4.008 -5.508 4.02 1 96.19 63 LYS B N 1
ATOM 1432 C CA . LYS B 1 63 ? -4.879 -5.078 5.105 1 96.19 63 LYS B CA 1
ATOM 1433 C C . LYS B 1 63 ? -5.68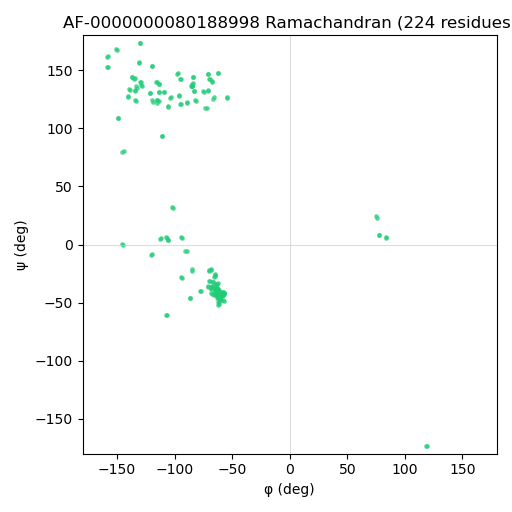 -6.254 5.664 1 96.19 63 LYS B C 1
ATOM 1435 O O . LYS B 1 63 ? -6.324 -6.988 4.91 1 96.19 63 LYS B O 1
ATOM 1440 N N . ALA B 1 64 ? -5.57 -6.484 6.93 1 95.62 64 ALA B N 1
ATOM 1441 C CA . ALA B 1 64 ? -6.254 -7.594 7.586 1 95.62 64 ALA B CA 1
ATOM 1442 C C . ALA B 1 64 ? -6.551 -7.266 9.047 1 95.62 64 ALA B C 1
ATOM 1444 O O . ALA B 1 64 ? -6.035 -6.285 9.586 1 95.62 64 ALA B O 1
ATOM 1445 N N . ASP B 1 65 ? -7.406 -8.125 9.664 1 91.75 65 ASP B N 1
ATOM 1446 C CA . ASP B 1 65 ? -7.652 -7.977 11.094 1 91.75 65 ASP B CA 1
ATOM 1447 C C . ASP B 1 65 ? -6.406 -8.328 11.906 1 91.75 65 ASP B C 1
ATOM 1449 O O . ASP B 1 65 ? -6.117 -7.688 12.922 1 91.75 65 ASP B O 1
ATOM 1453 N N . ASP B 1 66 ? -5.777 -9.297 11.414 1 93.81 66 ASP B N 1
ATOM 1454 C CA . ASP B 1 66 ? -4.578 -9.82 12.062 1 93.81 66 ASP B CA 1
ATOM 1455 C C . ASP B 1 66 ? -3.605 -10.398 11.039 1 93.81 66 ASP B C 1
ATOM 1457 O O . ASP B 1 66 ? -3.797 -11.508 10.547 1 93.81 66 ASP B O 1
ATOM 1461 N N . ILE B 1 67 ? -2.486 -9.68 10.852 1 93.75 67 ILE B N 1
ATOM 1462 C CA . ILE B 1 67 ? -1.572 -10.039 9.773 1 93.75 67 ILE B CA 1
ATOM 1463 C C . ILE B 1 67 ? -0.856 -11.344 10.117 1 93.75 67 ILE B C 1
ATOM 1465 O O . ILE B 1 67 ? -0.591 -12.164 9.234 1 93.75 67 ILE B O 1
ATOM 1469 N N . ASP B 1 68 ? -0.529 -11.555 11.391 1 93.31 68 ASP B N 1
ATOM 1470 C CA . ASP B 1 68 ? 0.102 -12.805 11.789 1 93.31 68 ASP B CA 1
ATOM 1471 C C . ASP B 1 68 ? -0.792 -14 11.461 1 93.31 68 ASP B C 1
ATOM 1473 O O . ASP B 1 68 ? -0.313 -15.023 10.969 1 93.31 68 ASP B O 1
ATOM 1477 N N . ALA B 1 69 ? -2.1 -13.867 11.719 1 92.62 69 ALA B N 1
ATOM 1478 C CA . ALA B 1 69 ? -3.064 -14.914 11.398 1 92.62 69 ALA B CA 1
ATOM 1479 C C . ALA B 1 69 ? -3.143 -15.148 9.891 1 92.62 69 ALA B C 1
ATOM 1481 O O . ALA B 1 69 ? -3.34 -16.281 9.438 1 92.62 69 ALA B O 1
ATOM 1482 N N . VAL B 1 70 ? -2.969 -14.07 9.078 1 92.25 70 VAL B N 1
ATOM 1483 C CA . VAL B 1 70 ? -2.994 -14.18 7.625 1 92.25 70 VAL B CA 1
ATOM 1484 C C . VAL B 1 70 ? -1.843 -15.07 7.152 1 92.25 70 VAL B C 1
ATOM 1486 O O . VAL B 1 70 ? -2.043 -15.977 6.344 1 92.25 70 VAL B O 1
ATOM 1489 N N . TYR B 1 71 ? -0.646 -14.828 7.691 1 90.31 71 TYR B N 1
ATOM 1490 C CA . TYR 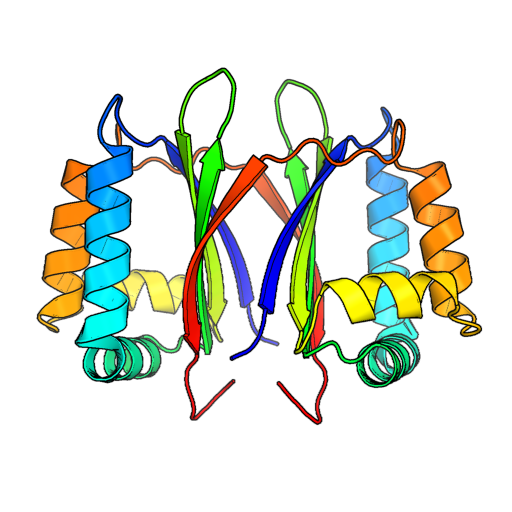B 1 71 ? 0.517 -15.602 7.281 1 90.31 71 TYR B CA 1
ATOM 1491 C C . TYR B 1 71 ? 0.34 -17.078 7.629 1 90.31 71 TYR B C 1
ATOM 1493 O O . TYR B 1 71 ? 0.702 -17.953 6.844 1 90.31 71 TYR B O 1
ATOM 1501 N N . GLU B 1 72 ? -0.229 -17.344 8.742 1 91.88 72 GLU B N 1
ATOM 1502 C CA . GLU B 1 72 ? -0.501 -18.719 9.156 1 91.88 72 GLU B CA 1
ATOM 1503 C C . GLU B 1 72 ? -1.516 -19.375 8.227 1 91.88 72 GLU B C 1
ATOM 1505 O O . GLU B 1 72 ? -1.33 -20.531 7.816 1 91.88 72 GLU B O 1
ATOM 1510 N N . ALA B 1 73 ? -2.535 -18.688 7.867 1 91 73 ALA B N 1
ATOM 1511 C CA . ALA B 1 73 ? -3.584 -19.203 6.992 1 91 73 ALA B CA 1
ATOM 1512 C C . ALA B 1 73 ? -3.037 -19.516 5.598 1 91 73 ALA B C 1
ATOM 1514 O O . ALA B 1 73 ? -3.422 -20.5 4.973 1 91 73 ALA B O 1
ATOM 1515 N N . LEU B 1 74 ? -2.189 -18.625 5.121 1 88.19 74 LEU B N 1
ATOM 1516 C CA . LEU B 1 74 ? -1.59 -18.828 3.807 1 88.19 74 LEU B CA 1
ATOM 1517 C C . LEU B 1 74 ? -0.759 -20.094 3.771 1 88.19 74 LEU B C 1
ATOM 1519 O O . LEU B 1 74 ? -0.769 -20.828 2.773 1 88.19 74 LEU B O 1
ATOM 1523 N N . GLU B 1 75 ? -0.05 -20.359 4.832 1 86.44 75 GLU B N 1
ATOM 1524 C CA . GLU B 1 75 ? 0.79 -21.547 4.926 1 86.44 75 GLU B CA 1
ATOM 1525 C C . GLU B 1 75 ? -0.053 -22.812 4.922 1 86.44 75 GLU B C 1
ATOM 1527 O O . GLU B 1 75 ? 0.378 -23.844 4.41 1 86.44 75 GLU B O 1
ATOM 1532 N N . ASP B 1 76 ? -1.256 -22.719 5.379 1 89.12 76 ASP B N 1
ATOM 1533 C CA . ASP B 1 76 ? -2.102 -23.891 5.543 1 89.12 76 ASP B CA 1
ATOM 1534 C C . ASP B 1 76 ? -3.176 -23.953 4.461 1 89.12 76 ASP B C 1
ATOM 1536 O O . ASP B 1 76 ? -4.074 -24.797 4.52 1 89.12 76 ASP B O 1
ATOM 1540 N N . SER B 1 77 ? -3.117 -23.047 3.58 1 88.75 77 SER B N 1
ATOM 1541 C CA . SER B 1 77 ? -4.184 -22.953 2.592 1 88.75 77 SER B CA 1
ATOM 1542 C C . SER B 1 77 ? -4.184 -24.156 1.657 1 88.75 77 SER B C 1
ATOM 1544 O O . SER B 1 77 ? -3.123 -24.625 1.242 1 88.75 77 SER B O 1
ATOM 1546 N N . SER B 1 78 ? -5.414 -24.641 1.307 1 87.81 78 SER B N 1
ATOM 1547 C CA . SER B 1 78 ? -5.551 -25.781 0.393 1 87.81 78 SER B CA 1
ATOM 1548 C C . SER B 1 78 ? -6.184 -25.344 -0.926 1 87.81 78 SER B C 1
ATOM 1550 O O . SER B 1 78 ? -6.523 -26.188 -1.762 1 87.81 78 SER B O 1
ATOM 1552 N N . HIS B 1 79 ? -6.406 -24.078 -1.061 1 93.31 79 HIS B N 1
ATOM 1553 C CA . HIS B 1 79 ? -6.957 -23.594 -2.32 1 93.31 79 HIS B CA 1
ATOM 1554 C C . HIS B 1 79 ? -5.938 -23.719 -3.451 1 93.31 79 HIS B C 1
ATOM 1556 O O . HIS B 1 79 ? -4.758 -23.406 -3.268 1 93.31 79 HIS B O 1
ATOM 1562 N N . ASP B 1 80 ? -6.406 -24.047 -4.59 1 94.81 80 ASP B N 1
ATOM 1563 C CA . ASP B 1 80 ? -5.551 -24.234 -5.762 1 94.81 80 ASP B CA 1
ATOM 1564 C C . ASP B 1 80 ? -4.789 -22.953 -6.09 1 94.81 80 ASP B C 1
ATOM 1566 O O . ASP B 1 80 ? -3.59 -23 -6.379 1 94.81 80 ASP B O 1
ATOM 1570 N N . ILE B 1 81 ? -5.402 -21.891 -6.051 1 95.94 81 ILE B N 1
ATOM 1571 C CA . ILE B 1 81 ? -4.785 -20.641 -6.465 1 95.94 81 ILE B CA 1
ATOM 1572 C C . ILE B 1 81 ? -3.703 -20.234 -5.461 1 95.94 81 ILE B C 1
ATOM 1574 O O . ILE B 1 81 ? -2.689 -19.641 -5.836 1 95.94 81 ILE B O 1
ATOM 1578 N N . ASP B 1 82 ? -3.875 -20.578 -4.219 1 95.25 82 ASP B N 1
ATOM 1579 C CA . ASP B 1 82 ? -2.842 -20.312 -3.223 1 95.25 82 ASP B CA 1
ATOM 1580 C C . ASP B 1 82 ? -1.599 -21.156 -3.477 1 95.25 82 ASP B C 1
ATOM 1582 O O . ASP B 1 82 ? -0.473 -20.688 -3.303 1 95.25 82 ASP B O 1
ATOM 1586 N N . GLU B 1 83 ? -1.822 -22.375 -3.797 1 94.69 83 GLU B N 1
ATOM 1587 C CA . GLU B 1 83 ? -0.708 -23.25 -4.148 1 94.69 83 GLU B CA 1
ATOM 1588 C C . GLU B 1 83 ? 0.053 -22.703 -5.359 1 94.69 83 GLU B C 1
ATOM 1590 O O . GLU B 1 83 ? 1.285 -22.688 -5.359 1 94.69 83 GLU B O 1
ATOM 1595 N N . ASP B 1 84 ? -0.679 -22.344 -6.375 1 96.75 84 ASP B N 1
ATOM 1596 C CA . ASP B 1 84 ? -0.063 -21.734 -7.555 1 96.75 84 ASP B CA 1
ATOM 1597 C C . ASP B 1 84 ? 0.706 -20.469 -7.188 1 96.75 84 ASP B C 1
ATOM 1599 O O . ASP B 1 84 ? 1.81 -20.234 -7.688 1 96.75 84 ASP B O 1
ATOM 1603 N N . HIS B 1 85 ? 0.112 -19.656 -6.352 1 96.31 85 HIS B N 1
ATOM 1604 C CA . HIS B 1 85 ? 0.751 -18.438 -5.887 1 96.31 85 HIS B CA 1
ATOM 1605 C C . HIS B 1 85 ? 2.092 -18.734 -5.223 1 96.31 85 HIS B C 1
ATOM 1607 O O . HIS B 1 85 ? 3.104 -18.109 -5.551 1 96.31 85 HIS B O 1
ATOM 1613 N N . GLU B 1 86 ? 2.084 -19.672 -4.352 1 94.94 86 GLU B N 1
ATOM 1614 C CA . GLU B 1 86 ? 3.316 -20.047 -3.666 1 94.94 86 GLU B CA 1
ATOM 1615 C C . GLU B 1 86 ? 4.375 -20.531 -4.656 1 94.94 86 GLU B C 1
ATOM 1617 O O . GLU B 1 86 ? 5.539 -20.141 -4.566 1 94.94 86 GLU B O 1
ATOM 1622 N N . ARG B 1 87 ? 3.988 -21.344 -5.523 1 96 87 ARG B N 1
ATOM 1623 C CA . ARG B 1 87 ? 4.906 -21.875 -6.523 1 96 87 ARG B CA 1
ATOM 1624 C C . ARG B 1 87 ? 5.504 -20.766 -7.379 1 96 87 ARG B C 1
ATOM 1626 O O . ARG B 1 87 ? 6.703 -20.75 -7.648 1 96 87 ARG B O 1
ATOM 1633 N N . VAL B 1 88 ? 4.664 -19.875 -7.832 1 97.94 88 VAL B N 1
ATOM 1634 C CA . VAL B 1 88 ? 5.129 -18.781 -8.672 1 97.94 88 VAL B CA 1
ATOM 1635 C C . VAL B 1 88 ? 6.113 -17.906 -7.883 1 97.94 88 VAL B C 1
ATOM 1637 O O . VAL B 1 88 ? 7.172 -17.547 -8.398 1 97.94 88 VAL B O 1
ATOM 1640 N N . LEU B 1 89 ? 5.77 -17.578 -6.621 1 97.06 89 LEU B N 1
ATOM 1641 C CA . LEU B 1 89 ? 6.645 -16.719 -5.82 1 97.06 89 LEU B CA 1
ATOM 1642 C C . LEU B 1 89 ? 7.992 -17.391 -5.586 1 97.06 89 LEU B C 1
ATOM 1644 O O . LEU B 1 89 ? 9.031 -16.734 -5.613 1 97.06 89 LEU B O 1
ATOM 1648 N N . MET B 1 90 ? 7.98 -18.703 -5.391 1 96.62 90 MET B N 1
ATOM 1649 C CA . MET B 1 90 ? 9.219 -19.453 -5.227 1 96.62 90 MET B CA 1
ATOM 1650 C C . MET B 1 90 ? 10.07 -19.375 -6.488 1 96.62 90 MET B C 1
ATOM 1652 O O . MET B 1 90 ? 11.305 -19.359 -6.414 1 96.62 90 MET B O 1
ATOM 1656 N N . ASP B 1 91 ? 9.406 -19.328 -7.551 1 97.88 91 ASP B N 1
ATOM 1657 C CA . ASP B 1 91 ? 10.078 -19.266 -8.844 1 97.88 91 ASP B CA 1
ATOM 1658 C C . ASP B 1 91 ? 10.617 -17.859 -9.117 1 97.88 91 ASP B C 1
ATOM 1660 O O . ASP B 1 91 ? 11.727 -17.703 -9.641 1 97.88 91 ASP B O 1
ATOM 1664 N N . VAL B 1 92 ? 9.891 -16.812 -8.789 1 98.5 92 VAL B N 1
ATOM 1665 C CA . VAL B 1 92 ? 10.172 -15.477 -9.289 1 98.5 92 VAL B CA 1
ATOM 1666 C C . VAL B 1 92 ? 11.055 -14.727 -8.297 1 98.5 92 VAL B C 1
ATOM 1668 O O . VAL B 1 92 ? 11.773 -13.797 -8.664 1 98.5 92 VAL B O 1
ATOM 1671 N N . LEU B 1 93 ? 10.953 -15.055 -7.047 1 98.5 93 LEU B N 1
ATOM 1672 C CA . LEU B 1 93 ? 11.703 -14.305 -6.043 1 98.5 93 LEU B CA 1
ATOM 1673 C C . LEU B 1 93 ? 13.125 -14.828 -5.922 1 98.5 93 LEU B C 1
ATOM 1675 O O . LEU B 1 93 ? 13.367 -16.031 -6.035 1 98.5 93 LEU B O 1
ATOM 1679 N N . GLU B 1 94 ? 14.07 -13.969 -5.684 1 97.94 94 GLU B N 1
ATOM 1680 C CA . GLU B 1 94 ? 15.484 -14.328 -5.586 1 97.94 94 GLU B CA 1
ATOM 1681 C C . GLU B 1 94 ? 15.727 -15.297 -4.43 1 97.94 94 GLU B C 1
ATOM 1683 O O . GLU B 1 94 ? 16.312 -16.359 -4.625 1 97.94 94 GLU B O 1
ATOM 1688 N N . ASP B 1 95 ? 15.219 -14.914 -3.16 1 96.19 95 ASP B N 1
ATOM 1689 C CA . ASP B 1 95 ? 15.406 -15.812 -2.023 1 96.19 95 ASP B CA 1
ATOM 1690 C C . ASP B 1 95 ? 14.195 -15.766 -1.085 1 96.19 95 ASP B C 1
ATOM 1692 O O . ASP B 1 95 ? 14.195 -16.422 -0.043 1 96.19 95 ASP 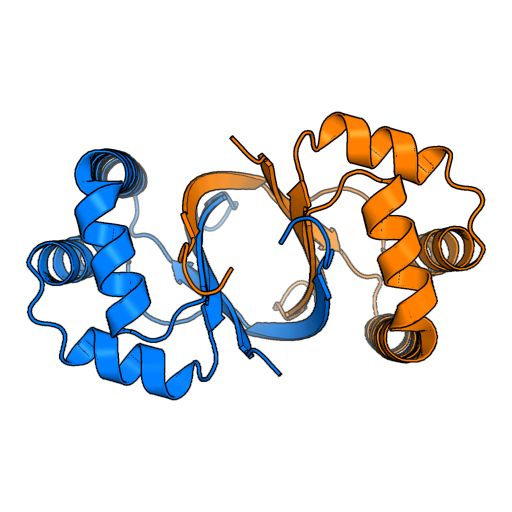B O 1
ATOM 1696 N N . GLY B 1 96 ? 13.234 -14.984 -1.396 1 93.38 96 GLY B N 1
ATOM 1697 C CA . GLY B 1 96 ? 11.984 -14.93 -0.655 1 93.38 96 GLY B CA 1
ATOM 1698 C C . GLY B 1 96 ? 12.094 -14.148 0.643 1 93.38 96 GLY B C 1
ATOM 1699 O O . GLY B 1 96 ? 11.141 -14.094 1.424 1 93.38 96 GLY B O 1
ATOM 1700 N N . GLU B 1 97 ? 13.203 -13.477 0.879 1 95.81 97 GLU B N 1
ATOM 1701 C CA . GLU B 1 97 ? 13.406 -12.734 2.123 1 95.81 97 GLU B CA 1
ATOM 1702 C C . GLU B 1 97 ? 12.797 -11.336 2.035 1 95.81 97 GLU B C 1
ATOM 1704 O O . GLU B 1 97 ? 12.875 -10.688 0.993 1 95.81 97 GLU B O 1
ATOM 1709 N N . GLU B 1 98 ? 12.188 -11 3.125 1 96.25 98 GLU B N 1
ATOM 1710 C CA . GLU B 1 98 ? 11.734 -9.617 3.264 1 96.25 98 GLU B CA 1
ATOM 1711 C C . GLU B 1 98 ? 12.922 -8.656 3.332 1 96.25 98 GLU B C 1
ATOM 1713 O O . GLU B 1 98 ? 13.805 -8.812 4.172 1 96.25 98 GLU B O 1
ATOM 1718 N N . VAL B 1 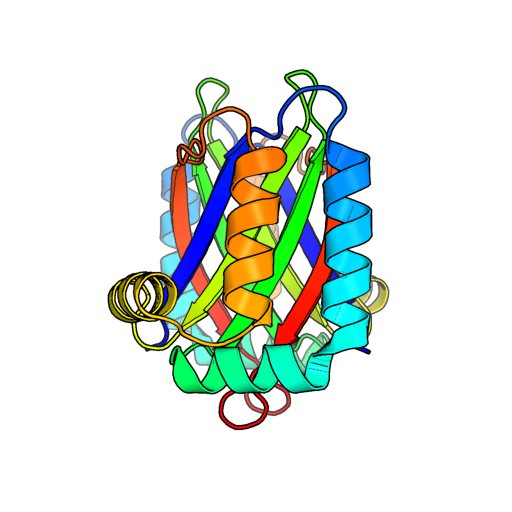99 ? 12.93 -7.656 2.484 1 97.25 99 VAL B N 1
ATOM 1719 C CA . VAL B 1 99 ? 14.078 -6.754 2.461 1 97.25 99 VAL B CA 1
ATOM 1720 C C . VAL B 1 99 ? 13.617 -5.332 2.766 1 97.25 99 VAL B C 1
ATOM 1722 O O . VAL B 1 99 ? 14.445 -4.422 2.889 1 97.25 99 VAL B O 1
ATOM 1725 N N . GLY B 1 100 ? 12.289 -5.199 2.793 1 96.81 100 GLY B N 1
ATOM 1726 C CA . GLY B 1 100 ? 11.773 -3.883 3.125 1 96.81 100 GLY B CA 1
ATOM 1727 C C . GLY B 1 100 ? 11.672 -3.639 4.621 1 96.81 100 GLY B C 1
ATOM 1728 O O . GLY B 1 100 ? 11.328 -4.547 5.379 1 96.81 100 GLY B O 1
ATOM 1729 N N . ASP B 1 101 ? 12.086 -2.461 5.039 1 98.12 101 ASP B N 1
ATOM 1730 C CA . ASP B 1 101 ? 11.883 -1.996 6.406 1 98.12 101 ASP B CA 1
ATOM 1731 C C . ASP B 1 101 ? 10.883 -0.842 6.445 1 98.12 101 ASP B C 1
ATOM 1733 O O . ASP B 1 101 ? 11.258 0.321 6.301 1 98.12 101 ASP B O 1
ATOM 1737 N N . TYR B 1 102 ? 9.648 -1.247 6.672 1 98.44 102 TYR B N 1
ATOM 1738 C CA . TYR B 1 102 ? 8.555 -0.282 6.613 1 98.44 102 TYR B CA 1
ATOM 1739 C C . TYR B 1 102 ? 7.992 -0.012 8.008 1 98.44 102 TYR B C 1
ATOM 1741 O O . TYR B 1 102 ? 7.75 -0.944 8.773 1 98.44 102 TYR B O 1
ATOM 1749 N N . GLU B 1 103 ? 7.855 1.176 8.297 1 98.12 103 GLU B N 1
ATOM 1750 C CA . GLU B 1 103 ? 7.199 1.655 9.508 1 98.12 103 GLU B CA 1
ATOM 1751 C C . GLU B 1 103 ? 5.82 2.23 9.195 1 98.12 103 GLU B C 1
ATOM 1753 O O . GLU B 1 103 ? 5.699 3.197 8.445 1 98.12 103 GLU B O 1
ATOM 1758 N N . PHE B 1 104 ? 4.828 1.625 9.758 1 98 104 PHE B N 1
ATOM 1759 C CA . PHE B 1 104 ? 3.457 2.092 9.586 1 98 104 PHE B CA 1
ATOM 1760 C C . PHE B 1 104 ? 3.232 3.402 10.328 1 98 104 PHE B C 1
ATOM 1762 O O . PHE B 1 104 ? 3.611 3.531 11.492 1 98 104 PHE B O 1
ATOM 1769 N N . LEU B 1 105 ? 2.629 4.391 9.664 1 98 105 LEU B N 1
ATOM 1770 C CA . LEU B 1 105 ? 2.352 5.664 10.312 1 98 105 LEU B CA 1
ATOM 1771 C C . LEU B 1 105 ? 0.862 5.812 10.609 1 98 105 LEU B C 1
ATOM 1773 O O . LEU B 1 105 ? 0.461 5.906 11.773 1 98 105 LEU B O 1
ATOM 1777 N N . TYR B 1 106 ? 0.059 5.785 9.578 1 97.38 106 TYR B N 1
ATOM 1778 C CA . TYR B 1 106 ? -1.384 5.844 9.781 1 97.38 106 TYR B CA 1
ATOM 1779 C C . TYR B 1 106 ? -2.131 5.285 8.578 1 97.38 106 TYR B C 1
ATOM 1781 O O . TYR B 1 106 ? -1.542 5.086 7.512 1 97.38 106 TYR B O 1
ATOM 1789 N N . HIS B 1 107 ? -3.344 4.938 8.742 1 96.19 107 HIS B N 1
ATOM 1790 C CA . HIS B 1 107 ? -4.293 4.496 7.723 1 96.19 107 HIS B CA 1
ATOM 1791 C C . HIS B 1 107 ? -5.637 5.195 7.883 1 96.19 107 HIS B C 1
ATOM 1793 O O . HIS B 1 107 ? -6.227 5.18 8.969 1 96.19 107 HIS B O 1
ATOM 1799 N N . LEU B 1 108 ? -6.039 5.844 6.82 1 94.94 108 LEU B N 1
ATOM 1800 C CA . LEU B 1 108 ? -7.352 6.48 6.781 1 94.94 108 LEU B CA 1
ATOM 1801 C C . LEU B 1 108 ? -8.242 5.82 5.734 1 94.94 108 LEU B C 1
ATOM 1803 O O . LEU B 1 108 ? -7.777 5.465 4.648 1 94.94 108 LEU B O 1
ATOM 1807 N N . GLU B 1 109 ? -9.445 5.668 6.094 1 93.25 109 GLU B N 1
ATOM 1808 C CA . GLU B 1 109 ? -10.422 5.078 5.188 1 93.25 109 GLU B CA 1
ATOM 1809 C C . GLU B 1 109 ? -11.711 5.902 5.148 1 93.25 109 GLU B C 1
ATOM 1811 O O . GLU B 1 109 ? -12.211 6.324 6.191 1 93.25 109 GLU B O 1
ATOM 1816 N N . ASN B 1 110 ? -12.133 6.074 3.922 1 91.25 110 ASN B N 1
ATOM 1817 C CA . ASN B 1 110 ? -13.438 6.691 3.715 1 91.25 110 ASN B CA 1
ATOM 1818 C C . ASN B 1 110 ? -14.57 5.742 4.102 1 91.25 110 ASN B C 1
ATOM 1820 O O . ASN B 1 110 ? -14.734 4.684 3.492 1 91.25 110 ASN B O 1
ATOM 1824 N N . PRO B 1 111 ? -15.344 6.129 5.074 1 84.56 111 PRO B N 1
ATOM 1825 C CA . PRO B 1 111 ? -16.359 5.195 5.562 1 84.56 111 PRO B CA 1
ATOM 1826 C C . PRO B 1 111 ? -17.484 4.973 4.559 1 84.56 111 PRO B C 1
ATOM 1828 O O . PRO B 1 111 ? -18.188 3.965 4.633 1 84.56 111 PRO B O 1
ATOM 1831 N N . ASP B 1 112 ? -17.656 5.887 3.688 1 82.06 112 ASP B N 1
ATOM 1832 C CA . ASP B 1 112 ? -18.734 5.805 2.719 1 82.06 112 ASP B CA 1
ATOM 1833 C C . ASP B 1 112 ? -18.328 4.969 1.507 1 82.06 112 ASP B C 1
ATOM 1835 O O . ASP B 1 112 ? -19.188 4.566 0.711 1 82.06 112 ASP B O 1
ATOM 1839 N N . ARG B 1 113 ? -17.141 4.824 1.295 1 75.12 113 ARG B N 1
ATOM 1840 C CA . ARG B 1 113 ? -16.609 4.082 0.161 1 75.12 113 ARG B CA 1
ATOM 1841 C C . ARG B 1 113 ? -15.32 3.365 0.54 1 75.12 113 ARG B C 1
ATOM 1843 O O . ARG B 1 113 ? -14.227 3.816 0.188 1 75.12 113 ARG B O 1
ATOM 1850 N N . PRO B 1 114 ? -15.43 2.291 1.167 1 67.38 114 PRO B N 1
ATOM 1851 C CA . PRO B 1 114 ? -14.156 1.724 1.596 1 67.38 114 PRO B CA 1
ATOM 1852 C C . PRO B 1 114 ? -13.375 1.092 0.445 1 67.38 114 PRO B C 1
ATOM 1854 O O . PRO B 1 114 ? -13.953 0.781 -0.6 1 67.38 114 PRO B O 1
#

InterPro domains:
  IPR046174 Protein of unknown function DUF6176 [PF19673] (3-112)

Foldseek 3Di:
DKDKDKWKFAWPPPQVVVVVVLVVVCVVVVVLVVVLCVVLQWDDKDWDWDQDPVHIMIMMITIGRDVVSSVVCLVVPPRPSSVVVVVSCVVTTPHPDTDDDDDDDDDDDDPVHD/DKDKDKWKFAWPPPQVVVVVVLVVVCVVVVVLVVVLCVVLQWDDKDWDWDQDPVHIMIMMITIGRDVVSSVVCLVVPPRPSSVVVVVSCVVTTPHPDTPDDDDDDDDDDDPVHD